Protein AF-0000000074045506 (afdb_homodimer)

InterPro domains:
  IPR001680 WD40 repeat [PF00400] (64-89)
  IPR001680 WD40 repeat [PF00400] (113-137)
  IPR001680 WD40 repeat [PF00400] (151-181)
  IPR001680 WD40 repeat [PS50082] (115-139)
  IPR001680 WD40 repeat [SM00320] (13-49)
  IPR001680 WD40 repeat [SM00320] (52-91)
  IPR001680 WD40 repeat [SM00320] (94-137)
  IPR001680 WD40 repeat [SM00320] (139-181)
  IPR015943 WD40/YVTN repeat-like-containing domain superfamily [G3DSA:2.130.10.10] (14-183)
  IPR019775 WD40 repeat, conserved site [PS00678] (124-138)
  IPR036322 WD40-repeat-containing domain superfamily [SSF50978] (23-181)
  IPR045160 Autophagy-related protein 16 [PTHR19878] (15-151)

Secondary structure (DSSP, 8-state):
----------------------SSSEEEEE-SSSEEEEEETTSEEEEEETTTTEE-S--EE-SS-EEEEEE-TTSSEEEEEETTTEEEEEETTTTEEEEEE--TT----STT--EEE-TTSSEEEEE-TTS-EEEEETTS-EEEEE--TTS--PPEEEEEE-TTSS-EEEEETTS-EEEETT-/----------------------SSSEEEEE-SSSEEEEEETTSEEEEEETTTTEE-S--EE-SS-EEEEEE-TTSSEEEEEETTTEEEEEETTTTEEEEEE--TT----STT--EEE-TTSSEEEEE-TTS-EEEEETTS-EEEEE--TTS--PPEEEEEE-TTSS-EEEEETTS-EEEETT-

Foldseek 3Di:
DPPPPPPPPPPPPLQFPFDFFQFAQWTWTDASDQWIWIFHQQQWIWIAGNVVRDTPPLIDGDDGGWGGWTAARNRQWIWTDGQVQKIFIAGPVVRDTPDIAHDPQAGQQDRNADKYAALNSQWIWGWGQQAKIWIAGPVYHTDDIDHDPPDPRATWRYKDADNPARKMWIAGPVGDIDIDRHD/DPPPPPPPPPPPPLQFPFDFFQFAQWTWTDGSDQWIWIFHQQQKIWIAGNVVRGTPPLIDGDDGGWGGWTAARNRQWIWTDGQVQKIFIAGPVVGDTPDIAHDPQAGQQDRRADKYAALNSQWIWGWGQQAKIWIAGPVYDTDDIDHDPPDPRATWRYKDADNPARKMWIAGPVGDIDIDRHD

Radius of gyration: 19.97 Å; Cα contacts (8 Å, |Δi|>4): 1089; chains: 2; bounding box: 67×56×54 Å

pLDDT: mean 82.03, std 20.68, range [20.69, 98.69]

Nearest PDB structures (foldseek):
  5nuv-assembly1_A  TM=9.443E-01  e=4.033E-15  Homo sapiens
  3jb9-assembly1_L  TM=8.345E-01  e=3.373E-09  Schizosaccharomyces pombe 972h-
  5i2t-assembly1_A  TM=8.180E-01  e=8.703E-09  Saccharomyces cerevisiae
  5nnz-assembly2_B  TM=8.535E-01  e=3.246E-08  Homo sapiens
  8i0w-assembly1_3  TM=7.799E-01  e=3.801E-08  Homo sapiens

Organism: Anopheles stephensi (NCBI:txid30069)

Solvent-accessible surface area (backbone atoms only — not comparable to full-atom values): 18834 Å² total; per-residue (Å²): 136,73,85,76,72,79,76,77,74,71,76,65,78,68,71,40,59,48,49,45,17,26,8,33,52,31,13,39,32,41,41,79,60,62,36,39,38,36,32,17,60,83,14,36,36,40,40,30,31,61,89,76,53,37,74,69,82,70,58,46,80,54,95,28,37,30,10,16,42,31,61,30,60,86,55,49,35,36,39,36,29,25,66,73,33,37,34,37,36,27,35,60,88,73,68,41,76,78,45,74,44,72,48,97,84,50,35,58,47,52,66,33,23,24,44,33,58,35,71,83,46,54,31,36,38,34,32,14,36,68,33,30,36,40,32,28,37,67,89,59,54,76,70,49,74,47,66,62,90,86,52,91,40,38,27,15,36,16,47,43,49,34,72,88,53,49,28,33,35,35,27,22,76,77,69,43,73,48,62,36,73,81,92,135,72,85,75,75,78,75,76,74,71,76,64,78,68,68,42,57,52,49,42,19,26,6,33,51,31,14,39,33,41,41,78,60,61,35,38,39,36,32,18,60,86,14,36,37,41,40,28,30,61,90,75,52,37,72,69,81,68,58,46,79,54,95,30,36,29,9,16,41,31,60,29,58,85,53,48,35,36,39,35,28,27,68,72,32,37,35,36,35,27,35,61,88,73,66,41,77,77,46,75,44,72,49,95,84,50,36,58,49,53,67,33,24,26,46,34,57,35,72,83,48,55,32,35,39,35,32,14,34,65,34,30,35,41,32,28,37,67,89,59,54,76,73,51,74,46,66,63,90,85,53,91,41,38,26,16,35,18,48,44,49,35,73,86,52,51,28,33,37,35,27,23,76,77,70,46,74,49,63,38,74,82,92

Structure (mmCIF, N/CA/C/O backbone):
data_AF-0000000074045506-model_v1
#
loop_
_entity.id
_entity.type
_entity.pdbx_description
1 polymer 'WD_REPEATS_REGION domain-containing protein'
#
loop_
_atom_site.group_PDB
_atom_site.id
_atom_site.type_symbol
_atom_site.label_atom_id
_atom_site.label_alt_id
_atom_site.label_comp_id
_atom_site.label_asym_id
_atom_site.label_entity_id
_atom_site.label_seq_id
_atom_site.pdbx_PDB_ins_code
_atom_site.Cartn_x
_atom_site.Cartn_y
_atom_site.Cartn_z
_atom_site.occupancy
_atom_site.B_iso_or_equiv
_atom_site.auth_seq_id
_atom_site.auth_comp_id
_atom_site.auth_asym_id
_atom_site.auth_atom_id
_atom_site.pdbx_PDB_model_num
ATOM 1 N N . MET A 1 1 ? -24.5 -31.047 34.938 1 24.02 1 MET A N 1
ATOM 2 C CA . MET A 1 1 ? -23.562 -29.953 35.25 1 24.02 1 MET A CA 1
ATOM 3 C C . MET A 1 1 ? -22.344 -30.016 34.312 1 24.02 1 MET A C 1
ATOM 5 O O . MET A 1 1 ? -21.438 -30.828 34.562 1 24.02 1 MET A O 1
ATOM 9 N N . GLY A 1 2 ? -22.391 -30.031 33.031 1 28.97 2 GLY A N 1
ATOM 10 C CA . GLY A 1 2 ? -21.484 -30.453 31.984 1 28.97 2 GLY A CA 1
ATOM 11 C C . GLY A 1 2 ? -20.281 -29.531 31.844 1 28.97 2 GLY A C 1
ATOM 12 O O . GLY A 1 2 ? -20.359 -28.344 32.125 1 28.97 2 GLY A O 1
ATOM 13 N N . PRO A 1 3 ? -18.938 -30.031 32 1 30.22 3 PRO A N 1
ATOM 14 C CA . PRO A 1 3 ? -17.797 -29.141 32.219 1 30.22 3 PRO A CA 1
ATOM 15 C C . PRO A 1 3 ? -17.734 -28 31.219 1 30.22 3 PRO A C 1
ATOM 17 O O . PRO A 1 3 ? -18.219 -28.125 30.094 1 30.22 3 PRO A O 1
ATOM 20 N N . GLN A 1 4 ? -17.875 -26.656 31.734 1 21.09 4 GLN A N 1
ATOM 21 C CA . GLN A 1 4 ? -17.781 -25.359 31.078 1 21.09 4 GLN A CA 1
ATOM 22 C C . GLN A 1 4 ? -16.422 -25.188 30.391 1 21.09 4 GLN A C 1
ATOM 24 O O . GLN A 1 4 ? -15.383 -25.281 31.047 1 21.09 4 GLN A O 1
ATOM 29 N N . LYS A 1 5 ? -16.25 -25.859 29.281 1 26.3 5 LYS A N 1
ATOM 30 C CA . LYS A 1 5 ? -14.93 -25.766 28.656 1 26.3 5 LYS A CA 1
ATOM 31 C C . LYS A 1 5 ? -14.398 -24.344 28.688 1 26.3 5 LYS A C 1
ATOM 33 O O . LYS A 1 5 ? -15.141 -23.391 28.406 1 26.3 5 LYS A O 1
ATOM 38 N N . PRO A 1 6 ? -13.289 -24.031 29.406 1 25.16 6 PRO A N 1
ATOM 39 C CA . PRO A 1 6 ? -12.68 -22.703 29.562 1 25.16 6 PRO A CA 1
ATOM 40 C C . PRO A 1 6 ? -12.367 -22.031 28.219 1 25.16 6 PRO A C 1
ATOM 42 O O . PRO A 1 6 ? -12.016 -22.719 27.25 1 25.16 6 PRO A O 1
ATOM 45 N N . PHE A 1 7 ? -13.125 -21.062 27.766 1 23.84 7 PHE A N 1
ATOM 46 C CA . PHE A 1 7 ? -12.922 -20.203 26.594 1 23.84 7 PHE A CA 1
ATOM 47 C C . PHE A 1 7 ? -11.586 -19.469 26.688 1 23.84 7 PHE A C 1
ATOM 49 O O . PHE A 1 7 ? -11.336 -18.75 27.641 1 23.84 7 PHE A O 1
ATOM 56 N N . MET A 1 8 ? -10.445 -20.25 26.656 1 22.5 8 MET A N 1
ATOM 57 C CA . MET A 1 8 ? -9.156 -19.578 26.719 1 22.5 8 MET A CA 1
ATOM 58 C C . MET A 1 8 ? -9.133 -18.359 25.812 1 22.5 8 MET A C 1
ATOM 60 O O . MET A 1 8 ? -9.492 -18.453 24.625 1 22.5 8 MET A O 1
ATOM 64 N N . TYR A 1 9 ? -9.414 -17.219 26.406 1 25.19 9 TYR A N 1
ATOM 65 C CA . TYR A 1 9 ? -9.219 -15.867 25.906 1 25.19 9 TYR A CA 1
ATOM 66 C C . TYR A 1 9 ? -7.801 -15.688 25.375 1 25.19 9 TYR A C 1
ATOM 68 O O . TYR A 1 9 ? -6.828 -15.758 26.125 1 25.19 9 TYR A O 1
ATOM 76 N N . VAL A 1 10 ? -7.297 -16.562 24.594 1 25.84 10 VAL A N 1
ATOM 77 C CA . VAL A 1 10 ? -5.961 -16.266 24.078 1 25.84 10 VAL A CA 1
ATOM 78 C C . VAL A 1 10 ? -5.895 -14.805 23.641 1 25.84 10 VAL A C 1
ATOM 80 O O . VAL A 1 10 ? -6.711 -14.359 22.828 1 25.84 10 VAL A O 1
ATOM 83 N N . THR A 1 11 ? -5.516 -13.938 24.578 1 28.09 11 THR A N 1
ATOM 84 C CA . THR A 1 11 ? -5.117 -12.555 24.312 1 28.09 11 THR A CA 1
ATOM 85 C C . THR A 1 11 ? -4.184 -12.477 23.109 1 28.09 11 THR A C 1
ATOM 87 O O . THR A 1 11 ? -3.059 -12.984 23.156 1 28.09 11 THR A O 1
ATOM 90 N N . VAL A 1 12 ? -4.52 -12.82 22.031 1 30.55 12 VAL A N 1
ATOM 91 C CA . VAL A 1 12 ? -3.684 -12.672 20.844 1 30.55 12 VAL A CA 1
ATOM 92 C C . VAL A 1 12 ? -3.104 -11.258 20.797 1 30.55 12 VAL A C 1
ATOM 94 O O . VAL A 1 12 ? -3.84 -10.273 20.891 1 30.55 12 VAL A O 1
ATOM 97 N N . SER A 1 13 ? -1.991 -11.094 21.453 1 32.81 13 SER A N 1
ATOM 98 C CA . SER A 1 13 ? -1.229 -9.875 21.203 1 32.81 13 SER A CA 1
ATOM 99 C C . SER A 1 13 ? -1.422 -9.375 19.781 1 32.81 13 SER A C 1
ATOM 101 O O . SER A 1 13 ? -1.206 -10.125 18.828 1 32.81 13 SER A O 1
ATOM 103 N N . LYS A 1 14 ? -2.398 -8.609 19.594 1 36.03 14 LYS A N 1
ATOM 104 C CA . LYS A 1 14 ? -2.941 -7.996 18.391 1 36.03 14 LYS A CA 1
ATOM 105 C C . LYS A 1 14 ? -1.841 -7.328 17.562 1 36.03 14 LYS A C 1
ATOM 107 O O . LYS A 1 14 ? -1.318 -6.281 17.953 1 36.03 14 LYS A O 1
ATOM 112 N N . ARG A 1 15 ? -0.784 -8.094 17.297 1 35.47 15 ARG A N 1
ATOM 113 C CA . ARG A 1 15 ? 0.143 -7.465 16.359 1 35.47 15 ARG A CA 1
ATOM 114 C C . ARG A 1 15 ? -0.593 -6.938 15.133 1 35.47 15 ARG A C 1
ATOM 116 O O . ARG A 1 15 ? -1.29 -7.688 14.445 1 35.47 15 ARG A O 1
ATOM 123 N N . THR A 1 16 ? -1.026 -5.656 15.328 1 36.72 16 THR A N 1
ATOM 124 C CA . THR A 1 16 ? -1.655 -4.984 14.195 1 36.72 16 THR A CA 1
ATOM 125 C C . THR A 1 16 ? -0.727 -4.98 12.984 1 36.72 16 THR A C 1
ATOM 127 O O . THR A 1 16 ? 0.437 -4.586 13.086 1 36.72 16 THR A O 1
ATOM 130 N N . GLU A 1 17 ? -0.643 -6.07 12.344 1 42.47 17 GLU A N 1
ATOM 131 C CA . GLU A 1 17 ? 0.023 -5.926 11.047 1 42.47 17 GLU A CA 1
ATOM 132 C C . GLU A 1 17 ? -0.751 -4.988 10.133 1 42.47 17 GLU A C 1
ATOM 134 O O . GLU A 1 17 ? -1.975 -5.09 10.016 1 42.47 17 GLU A O 1
ATOM 139 N N . THR A 1 18 ? -0.206 -3.736 10.109 1 38.62 18 THR A N 1
ATOM 140 C CA . THR A 1 18 ? -0.757 -2.826 9.117 1 38.62 18 THR A CA 1
ATOM 141 C C . THR A 1 18 ? -0.55 -3.377 7.707 1 38.62 18 THR A C 1
ATOM 143 O O . THR A 1 18 ? 0.574 -3.701 7.32 1 38.62 18 THR A O 1
ATOM 146 N N . LYS A 1 19 ? -1.409 -4.195 7.309 1 44.62 19 LYS A N 1
ATOM 147 C CA . LYS A 1 19 ? -1.275 -4.523 5.895 1 44.62 19 LYS A CA 1
ATOM 148 C C . LYS A 1 19 ? -1.693 -3.344 5.016 1 44.62 19 LYS A C 1
ATOM 150 O O . LYS A 1 19 ? -2.611 -2.6 5.367 1 44.62 19 LYS A O 1
ATOM 155 N N . PHE A 1 20 ? -0.661 -2.854 4.336 1 40.78 20 PHE A N 1
ATOM 156 C CA . PHE A 1 20 ? -0.691 -1.72 3.422 1 40.78 20 PHE A CA 1
ATOM 157 C C . PHE A 1 20 ? -1.82 -1.869 2.41 1 40.78 20 PHE A C 1
ATOM 159 O O . PHE A 1 20 ? -2.131 -2.982 1.98 1 40.78 20 PHE A O 1
ATOM 166 N N . ALA A 1 21 ? -2.723 -0.9 2.635 1 41.56 21 ALA A N 1
ATOM 167 C CA . ALA A 1 21 ? -3.812 -0.553 1.727 1 41.56 21 ALA A CA 1
ATOM 168 C C . ALA A 1 21 ? -3.273 -0.037 0.396 1 41.56 21 ALA A C 1
ATOM 170 O O . ALA A 1 21 ? -2.24 0.633 0.355 1 41.56 21 ALA A O 1
ATOM 171 N N . GLY A 1 22 ? -3.264 -0.86 -0.509 1 41.19 22 GLY A N 1
ATOM 172 C CA . GLY A 1 22 ? -2.994 -0.436 -1.874 1 41.19 22 GLY A CA 1
ATOM 173 C C . GLY A 1 22 ? -3.57 0.93 -2.197 1 41.19 22 GLY A C 1
ATOM 174 O O 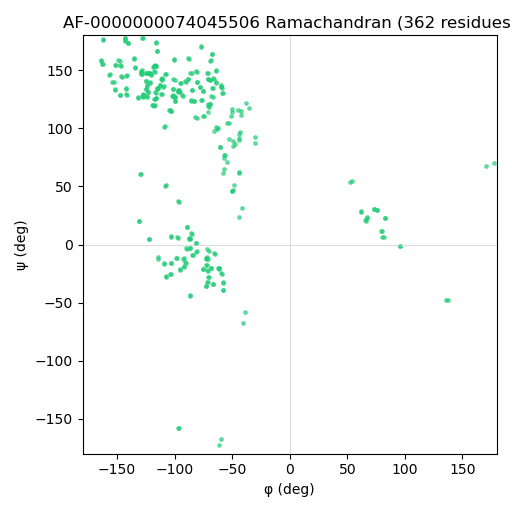. GLY A 1 22 ? -4.516 1.382 -1.547 1 41.19 22 GLY A O 1
ATOM 175 N N . SER A 1 23 ? -2.725 1.852 -2.512 1 43.44 23 SER A N 1
ATOM 176 C CA . SER A 1 23 ? -3 3.232 -2.895 1 43.44 23 SER A CA 1
ATOM 177 C C . SER A 1 23 ? -4.234 3.326 -3.783 1 43.44 23 SER A C 1
ATOM 179 O O . SER A 1 23 ? -4.934 4.344 -3.783 1 43.44 23 SER A O 1
ATOM 181 N N . SER A 1 24 ? -4.379 2.734 -4.867 1 45.84 24 SER A N 1
ATOM 182 C CA . SER A 1 24 ? -5.23 3.352 -5.879 1 45.84 24 SER A CA 1
ATOM 183 C C . SER A 1 24 ? -6.664 3.496 -5.379 1 45.84 24 SER A C 1
ATOM 185 O O . SER A 1 24 ? -7 3.016 -4.297 1 45.84 24 SER A O 1
ATOM 187 N N . CYS A 1 25 ? -7.527 3.889 -6.27 1 50.06 25 CYS A N 1
ATOM 188 C CA . CYS A 1 25 ? -8.984 3.975 -6.355 1 50.06 25 CYS A CA 1
ATOM 189 C C . CYS A 1 25 ? -9.641 2.734 -5.762 1 50.06 25 CYS A C 1
ATOM 191 O O . CYS A 1 25 ? -10.859 2.576 -5.836 1 50.06 25 CYS A O 1
ATOM 193 N N . ASN A 1 26 ? -8.953 2.195 -4.762 1 59 26 ASN A N 1
ATOM 194 C CA . ASN A 1 26 ? -9.578 1.04 -4.129 1 59 26 ASN A CA 1
ATOM 195 C C . ASN A 1 26 ? -8.625 0.354 -3.15 1 59 26 ASN A C 1
ATOM 197 O O . ASN A 1 26 ? -8.062 -0.698 -3.461 1 59 26 ASN A O 1
ATOM 201 N N . ASP A 1 27 ? -8.352 1.078 -2.105 1 68.62 27 ASP A N 1
ATOM 202 C CA . ASP A 1 27 ? -7.434 0.583 -1.082 1 68.62 27 ASP A CA 1
ATOM 203 C C . ASP A 1 27 ? -8.164 -0.293 -0.067 1 68.62 27 ASP A C 1
ATOM 205 O O . ASP A 1 27 ? -9.383 -0.196 0.079 1 68.62 27 ASP A O 1
ATOM 209 N N . LEU A 1 28 ? -7.359 -1.293 0.429 1 74.69 28 LEU A N 1
ATOM 210 C CA . LEU A 1 28 ? -7.859 -2.225 1.434 1 74.69 28 LEU A CA 1
ATOM 211 C C . LEU A 1 28 ? -6.918 -2.289 2.631 1 74.69 28 LEU A C 1
ATOM 213 O O . LEU A 1 28 ? -5.699 -2.377 2.465 1 74.69 28 LEU A O 1
ATOM 217 N N . VAL A 1 29 ? -7.602 -2.092 3.84 1 77.81 29 VAL A N 1
ATOM 218 C CA . VAL A 1 29 ? -6.848 -2.277 5.074 1 77.81 29 VAL A CA 1
ATOM 219 C C . VAL A 1 29 ? -7.559 -3.297 5.965 1 77.81 29 VAL A C 1
ATOM 221 O O . VAL A 1 29 ? -8.789 -3.342 6.012 1 77.81 29 VAL A O 1
ATOM 224 N N . THR A 1 30 ? -6.695 -4.105 6.57 1 76.88 30 THR A N 1
ATOM 225 C CA . THR A 1 30 ? -7.219 -5.047 7.555 1 76.88 30 THR A CA 1
ATOM 226 C C . THR A 1 30 ? -6.973 -4.539 8.969 1 76.88 30 THR A C 1
ATOM 228 O O . THR A 1 30 ? -5.902 -4.004 9.266 1 76.88 30 THR A O 1
ATOM 231 N N . THR A 1 31 ? -8.016 -4.645 9.695 1 72.31 31 THR A N 1
ATOM 232 C CA . THR A 1 31 ? -7.875 -4.301 11.109 1 72.31 31 THR A CA 1
ATOM 233 C C . THR A 1 31 ? -7.746 -5.559 11.961 1 72.31 31 THR A C 1
ATOM 235 O O . THR A 1 31 ? -7.906 -6.672 11.461 1 72.31 31 THR A O 1
ATOM 238 N N . ASP A 1 32 ? -7.191 -5.359 13.156 1 65.94 32 ASP A N 1
ATOM 239 C CA . ASP A 1 32 ? -7.086 -6.488 14.078 1 65.94 32 ASP A CA 1
ATOM 240 C C . ASP A 1 32 ? -8.469 -6.965 14.523 1 65.94 32 ASP A C 1
ATOM 242 O O . ASP A 1 32 ? -8.594 -8.023 15.141 1 65.94 32 ASP A O 1
ATOM 246 N N . SER A 1 33 ? -9.297 -6.277 14.156 1 67.75 33 SER A N 1
ATOM 247 C CA . SER A 1 33 ? -10.656 -6.672 14.516 1 67.75 33 SER A CA 1
ATOM 248 C C . SER A 1 33 ? -11.336 -7.426 13.375 1 67.75 33 SER A C 1
ATOM 250 O O . SER A 1 33 ? -10.664 -8.109 12.594 1 67.75 33 SER A O 1
ATOM 252 N N . PHE A 1 34 ? -12.516 -7.465 13.336 1 74.38 34 PHE A N 1
ATOM 253 C CA . PHE A 1 34 ? -13.336 -8.25 12.414 1 74.38 34 PHE A CA 1
ATOM 254 C C . PHE A 1 34 ? -13.781 -7.402 11.234 1 74.38 34 PHE A C 1
ATOM 256 O O . PHE A 1 34 ? -14.914 -7.527 10.766 1 74.38 34 PHE A O 1
ATOM 263 N N . SER A 1 35 ? -12.789 -6.52 10.836 1 80.94 35 SER A N 1
ATOM 264 C CA . SER A 1 35 ? -13.258 -5.711 9.711 1 80.94 35 SER A CA 1
ATOM 265 C C . SER A 1 35 ? -12.148 -5.469 8.703 1 80.94 35 SER A C 1
ATOM 267 O O . SER A 1 35 ? -10.977 -5.344 9.07 1 80.94 35 SER A O 1
ATOM 269 N N . PHE A 1 36 ? -12.539 -5.434 7.438 1 84.75 36 PHE A N 1
ATOM 270 C CA . PHE A 1 36 ? -11.773 -4.816 6.363 1 84.75 36 PHE A CA 1
ATOM 271 C C . PHE A 1 36 ? -12.312 -3.432 6.035 1 84.75 36 PHE A C 1
ATOM 273 O O . PHE A 1 36 ? -13.516 -3.193 6.125 1 84.75 36 PHE A O 1
ATOM 280 N N . ILE A 1 37 ? -11.43 -2.51 5.746 1 88.06 37 ILE A N 1
ATOM 281 C CA . ILE A 1 37 ? -11.812 -1.16 5.348 1 88.06 37 ILE A CA 1
ATOM 282 C C . ILE A 1 37 ? -11.344 -0.892 3.918 1 88.06 37 ILE A C 1
ATOM 284 O O . ILE A 1 37 ? -10.195 -1.16 3.574 1 88.06 37 ILE A O 1
ATOM 288 N N . SER A 1 38 ? -12.203 -0.413 3.098 1 86.38 38 SER A N 1
ATOM 289 C CA . SER A 1 38 ? -11.852 -0.117 1.713 1 86.38 38 SER A CA 1
ATOM 290 C C . SER A 1 38 ? -12.164 1.333 1.361 1 86.38 38 SER A C 1
ATOM 292 O O . SER A 1 38 ? -13.031 1.956 1.983 1 86.38 38 SER A O 1
ATOM 294 N N . ALA A 1 39 ? -11.383 1.879 0.516 1 86.62 39 ALA A N 1
ATOM 295 C CA . ALA A 1 39 ? -11.602 3.197 -0.071 1 86.62 39 ALA A CA 1
ATOM 296 C C . ALA A 1 39 ? -11.664 3.119 -1.594 1 86.62 39 ALA A C 1
ATOM 298 O O . ALA A 1 39 ? -10.945 2.328 -2.209 1 86.62 39 ALA A O 1
ATOM 299 N N . HIS A 1 40 ? -12.5 4.039 -2.174 1 77.25 40 HIS A N 1
ATOM 300 C CA . HIS A 1 40 ? -12.766 3.945 -3.607 1 77.25 40 HIS A CA 1
ATOM 301 C C . HIS A 1 40 ? -12.82 5.328 -4.25 1 77.25 40 HIS A C 1
ATOM 303 O O . HIS A 1 40 ? -12.727 6.344 -3.559 1 77.25 40 HIS A O 1
ATOM 309 N N . VAL A 1 41 ? -12.922 5.305 -5.551 1 80.81 41 VAL A N 1
ATOM 310 C CA . VAL A 1 41 ? -12.969 6.527 -6.344 1 80.81 41 VAL A CA 1
ATOM 311 C C . VAL A 1 41 ? -14.32 7.219 -6.141 1 80.81 41 VAL A C 1
ATOM 313 O O . VAL A 1 41 ? -14.477 8.398 -6.469 1 80.81 41 VAL A O 1
ATOM 316 N N . ASP A 1 42 ? -15.266 6.566 -5.523 1 84.38 42 ASP A N 1
ATOM 317 C CA . ASP A 1 42 ? -16.578 7.176 -5.32 1 84.38 42 ASP A CA 1
ATOM 318 C C . ASP A 1 42 ? -16.609 8 -4.031 1 84.38 42 ASP A C 1
ATOM 320 O O . ASP A 1 42 ? -17.672 8.391 -3.562 1 84.38 42 ASP A O 1
ATOM 324 N N . LYS A 1 43 ? -15.508 8.164 -3.359 1 91 43 LYS A N 1
ATOM 325 C CA . LYS A 1 43 ? -15.273 9.109 -2.268 1 91 43 LYS A CA 1
ATOM 326 C C . LYS A 1 43 ? -15.789 8.555 -0.942 1 91 43 LYS A C 1
ATOM 328 O O . LYS A 1 43 ? -16.094 9.312 -0.02 1 91 43 LYS A O 1
ATOM 333 N N . LYS A 1 44 ? -15.906 7.266 -0.866 1 91 44 LYS A N 1
ATOM 334 C CA . LYS A 1 44 ? -16.422 6.664 0.362 1 91 44 LYS A CA 1
ATOM 335 C C . LYS A 1 44 ? -15.406 5.688 0.959 1 91 44 LYS A C 1
ATOM 337 O O . LYS A 1 44 ? -14.758 4.938 0.23 1 91 44 LYS A O 1
ATOM 342 N N . ILE A 1 45 ? -15.336 5.766 2.229 1 91.19 45 ILE A N 1
ATOM 343 C CA . ILE A 1 45 ? -14.719 4.688 2.992 1 91.19 45 ILE A CA 1
ATOM 344 C C . ILE A 1 45 ? -15.789 3.695 3.441 1 91.19 45 ILE A C 1
ATOM 346 O O . ILE A 1 45 ? -16.828 4.09 3.988 1 91.19 45 ILE A O 1
ATOM 350 N N . ARG A 1 46 ? -15.547 2.426 3.152 1 89.94 46 ARG A N 1
ATOM 351 C CA . ARG A 1 46 ? -16.5 1.382 3.504 1 89.94 46 ARG A CA 1
ATOM 352 C C . ARG A 1 46 ? -15.891 0.384 4.48 1 89.94 46 ARG A C 1
ATOM 354 O O . ARG A 1 46 ? -14.688 0.129 4.441 1 89.94 46 ARG A O 1
ATOM 361 N N . PHE A 1 47 ? -16.766 -0.138 5.293 1 89 47 PHE A N 1
ATOM 362 C CA . PHE A 1 47 ? -16.391 -1.135 6.289 1 89 47 PHE A CA 1
ATOM 363 C C . PHE A 1 47 ? -17.062 -2.473 5.996 1 89 47 PHE A C 1
ATOM 365 O O . PHE A 1 47 ? -18.25 -2.521 5.664 1 89 47 PHE A O 1
ATOM 372 N N . TRP A 1 48 ? -16.281 -3.521 6.074 1 86.12 48 TRP A N 1
ATOM 373 C CA . TRP A 1 48 ? -16.766 -4.867 5.777 1 86.12 48 TRP A CA 1
ATOM 374 C C . TRP A 1 48 ? -16.547 -5.797 6.965 1 86.12 48 TRP A C 1
ATOM 376 O O . TRP A 1 48 ? -15.438 -5.879 7.504 1 86.12 48 TRP A O 1
ATOM 386 N N . ASP A 1 49 ? -17.562 -6.516 7.336 1 85.19 49 ASP A N 1
ATOM 387 C CA . ASP A 1 49 ? -17.5 -7.457 8.445 1 85.19 49 ASP A CA 1
ATOM 388 C C . ASP A 1 49 ? -16.969 -8.812 7.988 1 85.19 49 ASP A C 1
ATOM 390 O O . ASP A 1 49 ? -17.531 -9.43 7.082 1 85.19 49 ASP A O 1
ATOM 394 N N . VAL A 1 50 ? -15.914 -9.227 8.633 1 81.56 50 VAL A N 1
ATOM 395 C CA . VAL A 1 50 ? -15.258 -10.461 8.234 1 81.56 50 VAL A CA 1
ATOM 396 C C . VAL A 1 50 ? -16.172 -11.648 8.508 1 81.56 50 VAL A C 1
ATOM 398 O O . VAL A 1 50 ? -16.156 -12.641 7.777 1 81.56 50 VAL A O 1
ATOM 401 N N . ARG A 1 51 ? -16.969 -11.625 9.547 1 82.31 51 ARG A N 1
ATOM 402 C CA . ARG A 1 51 ? -17.812 -12.734 9.977 1 82.31 51 ARG A CA 1
ATOM 403 C C . ARG A 1 51 ? -18.984 -12.93 9.039 1 82.31 51 ARG A C 1
ATOM 405 O O . ARG A 1 51 ? -19.359 -14.055 8.711 1 82.31 51 ARG A O 1
ATOM 412 N N . THR A 1 52 ? -19.516 -11.812 8.523 1 82.19 52 THR A N 1
ATOM 413 C CA . THR A 1 52 ? -20.703 -11.898 7.676 1 82.19 52 THR A CA 1
ATOM 414 C C . THR A 1 52 ? -20.328 -11.734 6.207 1 82.19 52 THR A C 1
ATOM 416 O O . THR A 1 52 ? -21.141 -12.047 5.32 1 82.19 52 THR A O 1
ATOM 419 N N . ALA A 1 53 ? -19.156 -11.25 6.004 1 81 53 ALA A N 1
ATOM 420 C CA . ALA A 1 53 ? -18.656 -10.938 4.668 1 81 53 ALA A CA 1
ATOM 421 C C . ALA A 1 53 ? -19.516 -9.867 3.998 1 81 53 ALA A C 1
ATOM 423 O O . ALA A 1 53 ? -19.656 -9.852 2.773 1 81 53 ALA A O 1
ATOM 424 N N . ASP A 1 54 ? -20.125 -8.992 4.801 1 83.62 54 ASP A N 1
ATOM 425 C CA . ASP A 1 54 ? -21 -7.938 4.289 1 83.62 54 ASP A CA 1
ATOM 426 C C . ASP A 1 54 ? -20.469 -6.555 4.637 1 83.62 54 ASP A C 1
ATOM 428 O O . ASP A 1 54 ? -19.719 -6.398 5.602 1 83.62 54 ASP A O 1
ATOM 432 N N . CYS A 1 55 ? -20.875 -5.617 3.721 1 85.81 55 CYS A N 1
ATOM 433 C CA . CYS A 1 55 ? -20.641 -4.215 4.062 1 85.81 55 CYS A CA 1
ATOM 434 C C . CYS A 1 55 ? -21.484 -3.797 5.254 1 85.81 55 CYS A C 1
ATOM 436 O O . CYS A 1 55 ? -22.672 -4.164 5.34 1 85.81 55 CYS A O 1
ATOM 438 N N . THR A 1 56 ? -20.984 -3.08 6.281 1 84.25 56 THR A N 1
ATOM 439 C CA . THR A 1 56 ? -21.688 -2.725 7.504 1 84.25 56 THR A CA 1
ATOM 440 C C . THR A 1 56 ? -22.578 -1.505 7.273 1 84.25 56 THR A C 1
ATOM 442 O O . THR A 1 56 ? -23.344 -1.117 8.156 1 84.25 56 THR A O 1
ATOM 445 N N . ALA A 1 57 ? -22.594 -0.839 6.211 1 80.94 57 ALA A N 1
ATOM 446 C CA . ALA A 1 57 ? -23.406 0.312 5.84 1 80.94 57 ALA A CA 1
ATOM 447 C C . ALA A 1 57 ? -23.047 1.532 6.688 1 80.94 57 ALA A C 1
ATOM 449 O O . ALA A 1 57 ? -23.906 2.367 6.977 1 80.94 57 ALA A O 1
ATOM 450 N N . ASN A 1 58 ? -21.906 1.633 7.246 1 87.38 58 ASN A N 1
ATOM 451 C CA . ASN A 1 58 ? -21.406 2.785 7.98 1 87.38 58 ASN A CA 1
ATOM 452 C C . ASN A 1 58 ? -20.312 3.514 7.191 1 87.38 58 ASN A C 1
ATOM 454 O O . ASN A 1 58 ? -19.281 3.898 7.75 1 87.38 58 ASN A O 1
ATOM 458 N N . ASP A 1 59 ? -20.703 3.764 5.965 1 90.31 59 ASP A N 1
ATOM 459 C CA . ASP A 1 59 ? -19.75 4.422 5.07 1 90.31 59 ASP A CA 1
ATOM 460 C C . ASP A 1 59 ? -19.438 5.836 5.551 1 90.31 59 ASP A C 1
ATOM 462 O O . ASP A 1 59 ? -20.312 6.527 6.082 1 90.31 59 ASP A O 1
ATOM 466 N N . ILE A 1 60 ? -18.266 6.223 5.41 1 93.75 60 ILE A N 1
ATOM 467 C CA . ILE A 1 60 ? -17.844 7.602 5.656 1 93.75 60 ILE A CA 1
ATOM 468 C C . ILE A 1 60 ? -17.625 8.32 4.324 1 93.75 60 ILE A C 1
ATOM 470 O O . ILE A 1 60 ? -16.703 7.977 3.574 1 93.75 60 ILE A O 1
ATOM 474 N N . PRO A 1 61 ? -18.453 9.336 4.086 1 93.94 61 PRO A N 1
ATOM 475 C CA . PRO A 1 61 ? -18.266 10.109 2.852 1 93.94 61 PRO A CA 1
ATOM 476 C C . PRO A 1 61 ? -17.156 11.141 2.969 1 93.94 61 PRO A C 1
ATOM 478 O O . PRO A 1 61 ? -16.984 11.758 4.027 1 93.94 61 PRO A O 1
ATOM 481 N N . LEU A 1 62 ? -16.391 11.289 1.964 1 94.62 62 LEU A N 1
ATOM 482 C CA . LEU A 1 62 ? -15.398 12.344 1.845 1 94.62 62 LEU A CA 1
ATOM 483 C C . LEU A 1 62 ? -15.727 13.281 0.683 1 94.62 62 LEU A C 1
ATOM 485 O O . LEU A 1 62 ? -16.688 13.039 -0.056 1 94.62 62 LEU A O 1
ATOM 489 N N . GLN A 1 63 ? -14.977 14.336 0.545 1 95.31 63 GLN A N 1
ATOM 490 C CA . GLN A 1 63 ? -15.32 15.367 -0.429 1 95.31 63 GLN A CA 1
ATOM 491 C C . GLN A 1 63 ? -14.664 15.086 -1.777 1 95.31 63 GLN A C 1
ATOM 493 O O . GLN A 1 63 ? -15.016 15.695 -2.787 1 95.31 63 GLN A O 1
ATOM 498 N N . GLY A 1 64 ? -13.711 14.234 -1.834 1 93.88 64 GLY A N 1
ATOM 499 C CA . GLY A 1 64 ? -13.008 13.875 -3.057 1 93.88 64 GLY A CA 1
ATOM 500 C C . GLY A 1 64 ? -12.633 12.414 -3.123 1 93.88 64 GLY A C 1
ATOM 501 O O . GLY A 1 64 ? -12.906 11.648 -2.195 1 93.88 64 GLY A O 1
ATOM 502 N N . LYS A 1 65 ? -12.086 12.055 -4.277 1 90.56 65 LYS A N 1
ATOM 503 C CA . LYS A 1 65 ? -11.57 10.703 -4.453 1 90.56 65 LYS A CA 1
ATOM 504 C C . LYS A 1 65 ? -10.484 10.383 -3.428 1 90.56 65 LYS A C 1
ATOM 506 O O . LYS A 1 65 ? -9.617 11.219 -3.162 1 90.56 65 LYS A O 1
ATOM 511 N N . ILE A 1 66 ? -10.594 9.227 -2.871 1 91 66 ILE A N 1
ATOM 512 C CA . ILE A 1 66 ? -9.578 8.773 -1.925 1 91 66 ILE A CA 1
ATOM 513 C C . ILE A 1 66 ? -8.422 8.133 -2.678 1 91 66 ILE A C 1
ATOM 515 O O . ILE A 1 66 ? -8.625 7.289 -3.555 1 91 66 ILE A O 1
ATOM 519 N N . THR A 1 67 ? -7.152 8.523 -2.314 1 87.38 67 THR A N 1
ATOM 520 C CA . THR A 1 67 ? -6 8 -3.041 1 87.38 67 THR A CA 1
ATOM 521 C C . THR A 1 67 ? -5.297 6.918 -2.232 1 87.38 67 THR A C 1
ATOM 523 O O . THR A 1 67 ? -4.574 6.09 -2.793 1 87.38 67 THR A O 1
ATOM 526 N N . SER A 1 68 ? -5.453 6.984 -0.952 1 86.69 68 SER A N 1
ATOM 527 C CA . SER A 1 68 ? -4.809 5.969 -0.122 1 86.69 68 SER A CA 1
ATOM 528 C C . SER A 1 68 ? -5.402 5.949 1.283 1 86.69 68 SER A C 1
ATOM 530 O O . SER A 1 68 ? -6.031 6.914 1.711 1 86.69 68 SER A O 1
ATOM 532 N N . LEU A 1 69 ? -5.203 4.828 1.899 1 88 69 LEU A N 1
ATOM 533 C CA . LEU A 1 69 ? -5.453 4.609 3.32 1 88 69 LEU A CA 1
ATOM 534 C C . LEU A 1 69 ? -4.176 4.18 4.035 1 88 69 LEU A C 1
ATOM 536 O O . LEU A 1 69 ? -3.318 3.521 3.439 1 88 69 LEU A O 1
ATOM 540 N N . ASP A 1 70 ? -4.02 4.566 5.262 1 88.5 70 ASP A N 1
ATOM 541 C CA . ASP A 1 70 ? -2.955 4.059 6.121 1 88.5 70 ASP A CA 1
ATOM 542 C C . ASP A 1 70 ? -3.447 3.873 7.555 1 88.5 70 ASP A C 1
ATOM 544 O O . ASP A 1 70 ? -4.047 4.781 8.133 1 88.5 70 ASP A O 1
ATOM 548 N N . LEU A 1 71 ? -3.207 2.721 8.102 1 86.69 71 LEU A N 1
ATOM 549 C CA . LEU A 1 71 ? -3.658 2.379 9.445 1 86.69 71 LEU A CA 1
ATOM 550 C C . LEU A 1 71 ? -2.562 2.648 10.477 1 86.69 71 LEU A C 1
ATOM 552 O O . LEU A 1 71 ? -1.396 2.322 10.242 1 86.69 71 LEU A O 1
ATOM 556 N N . SER A 1 72 ? -3.043 3.203 11.594 1 89 72 SER A N 1
ATOM 557 C CA . SER A 1 72 ? -2.074 3.402 12.664 1 89 72 SER A CA 1
ATOM 558 C C . SER A 1 72 ? -1.618 2.07 13.25 1 89 72 SER A C 1
ATOM 560 O O . SER A 1 72 ? -2.322 1.063 13.141 1 89 72 SER A O 1
ATOM 562 N N . LYS A 1 73 ? -0.511 2.129 13.852 1 82.81 73 LYS A N 1
ATOM 563 C CA . LYS A 1 73 ? 0.105 0.909 14.367 1 82.81 73 LYS A CA 1
ATOM 564 C C . LYS A 1 73 ? -0.822 0.199 15.344 1 82.81 73 LYS A C 1
ATOM 566 O O . LYS A 1 73 ? -0.906 -1.031 15.352 1 82.81 73 LYS A O 1
ATOM 571 N N . ASP A 1 74 ? -1.506 0.907 16.156 1 84.56 74 ASP A N 1
ATOM 572 C CA . ASP A 1 74 ? -2.375 0.309 17.172 1 84.56 74 ASP A CA 1
ATOM 573 C C . ASP A 1 74 ? -3.76 0.018 16.609 1 84.56 74 ASP A C 1
ATOM 575 O O . ASP A 1 74 ? -4.648 -0.442 17.328 1 84.56 74 ASP A O 1
ATOM 579 N N . GLY A 1 75 ? -3.988 0.39 15.344 1 85.31 75 GLY A N 1
ATOM 580 C CA . GLY A 1 75 ? -5.227 0.05 14.664 1 85.31 75 GLY A CA 1
ATOM 581 C C . GLY A 1 75 ? -6.383 0.959 15.039 1 85.31 75 GLY A C 1
ATOM 582 O O . GLY A 1 75 ? -7.527 0.704 14.664 1 85.31 75 GLY A O 1
ATOM 583 N N . LYS A 1 76 ? -6.133 2.033 15.703 1 91.12 76 LYS A N 1
ATOM 584 C CA . LYS A 1 76 ? -7.215 2.861 16.219 1 91.12 76 LYS A CA 1
ATOM 585 C C . LYS A 1 76 ? -7.539 4.008 15.273 1 91.12 76 LYS A C 1
ATOM 587 O O . LYS A 1 76 ? -8.617 4.602 15.352 1 91.12 76 LYS A O 1
ATOM 592 N N . PHE A 1 77 ? -6.559 4.301 14.445 1 92.38 77 PHE A N 1
ATOM 593 C CA . PHE A 1 77 ? -6.75 5.434 13.547 1 92.38 77 PHE A CA 1
ATOM 594 C C . PHE A 1 77 ? -6.449 5.039 12.109 1 92.38 77 PHE A C 1
ATOM 596 O O . PHE A 1 77 ? -5.633 4.152 11.859 1 92.38 77 PHE A O 1
ATOM 603 N N . LEU A 1 78 ? -7.156 5.715 11.234 1 91.81 78 LEU A N 1
ATOM 604 C CA . LEU A 1 78 ? -6.988 5.547 9.797 1 91.81 78 LEU A CA 1
ATOM 605 C C . LEU A 1 78 ? -6.75 6.891 9.117 1 91.81 78 LEU A C 1
ATOM 607 O O . LEU A 1 78 ? -7.5 7.844 9.336 1 91.81 78 LEU A O 1
ATOM 611 N N . LEU A 1 79 ? -5.684 6.961 8.344 1 93.69 79 LEU A N 1
ATOM 612 C CA . LEU A 1 79 ? -5.469 8.117 7.477 1 93.69 79 LEU A CA 1
ATOM 613 C C . LEU A 1 79 ? -6.098 7.895 6.105 1 93.69 79 LEU A C 1
ATOM 615 O O . LEU A 1 79 ? -6.004 6.797 5.547 1 93.69 79 LEU A O 1
ATOM 619 N N . SER A 1 80 ? -6.68 8.906 5.586 1 92.69 80 SER A N 1
ATOM 620 C CA . SER A 1 80 ? -7.078 8.93 4.184 1 92.69 80 SER A CA 1
ATOM 621 C C . SER A 1 80 ? -6.527 10.156 3.473 1 92.69 80 SER A C 1
ATOM 623 O O . SER A 1 80 ? -6.617 11.273 3.99 1 92.69 80 SER A O 1
ATOM 625 N N . CYS A 1 81 ? -5.906 9.922 2.393 1 93.12 81 CYS A N 1
ATOM 626 C CA . CYS A 1 81 ? -5.48 10.984 1.495 1 93.12 81 CYS A CA 1
ATOM 627 C C . CYS A 1 81 ? -6.5 11.211 0.385 1 93.12 81 CYS A C 1
ATOM 629 O O . CYS A 1 81 ? -6.945 10.25 -0.252 1 93.12 81 CYS A O 1
ATOM 631 N N . VAL A 1 82 ? -6.871 12.477 0.162 1 93.81 82 VAL A N 1
ATOM 632 C CA . VAL A 1 82 ? -8.008 12.773 -0.703 1 93.81 82 VAL A CA 1
ATOM 633 C C . VAL A 1 82 ? -7.598 13.789 -1.768 1 93.81 82 VAL A C 1
ATOM 635 O O . VAL A 1 82 ? -6.816 14.703 -1.494 1 93.81 82 VAL A O 1
ATOM 638 N N . ARG A 1 83 ? -8.164 13.68 -2.951 1 94.31 83 ARG A N 1
ATOM 639 C CA . ARG A 1 83 ? -7.832 14.531 -4.09 1 94.31 83 ARG A CA 1
ATOM 640 C C . ARG A 1 83 ? -8.336 15.953 -3.879 1 94.31 83 ARG A C 1
ATOM 642 O O . ARG A 1 83 ? -8.023 16.859 -4.66 1 94.31 83 ARG A O 1
ATOM 649 N N . ASP A 1 84 ? -9.039 16.266 -2.879 1 96.25 84 ASP A N 1
ATOM 650 C CA . ASP A 1 84 ? -9.375 17.641 -2.535 1 96.25 84 ASP A CA 1
ATOM 651 C C . ASP A 1 84 ? -8.266 18.297 -1.712 1 96.25 84 ASP A C 1
ATOM 653 O O . ASP A 1 84 ? -8.477 19.344 -1.089 1 96.25 84 ASP A O 1
ATOM 657 N N . ASP A 1 85 ? -7.137 17.609 -1.617 1 97.94 85 ASP A N 1
ATOM 658 C CA . ASP A 1 85 ? -5.895 18.094 -1.016 1 97.94 85 ASP A CA 1
ATOM 659 C C . ASP A 1 85 ? -5.988 18.094 0.508 1 97.94 85 ASP A C 1
ATOM 661 O O . ASP A 1 85 ? -5.371 18.922 1.172 1 97.94 85 ASP A O 1
ATOM 665 N N . THR A 1 86 ? -6.773 17.172 1.024 1 97.69 86 THR A N 1
ATOM 666 C CA . THR A 1 86 ? -6.852 17 2.471 1 97.69 86 THR A CA 1
ATOM 667 C C . THR A 1 86 ? -6.375 15.609 2.877 1 97.69 86 THR A C 1
ATOM 669 O O . THR A 1 86 ? -6.395 14.672 2.068 1 97.69 86 THR A O 1
ATOM 672 N N . ILE A 1 87 ? -5.914 15.57 4.098 1 97.44 87 ILE A N 1
ATOM 673 C CA . ILE A 1 87 ? -5.676 14.32 4.812 1 97.44 87 ILE A CA 1
ATOM 674 C C . ILE A 1 87 ? -6.598 14.242 6.027 1 97.44 87 ILE A C 1
ATOM 676 O O . ILE A 1 87 ? -6.652 15.164 6.84 1 97.44 87 ILE A O 1
ATOM 680 N N . ASN A 1 88 ? -7.316 13.164 6.098 1 97.62 88 ASN A N 1
ATOM 681 C CA . ASN A 1 88 ? -8.289 13.008 7.176 1 97.62 88 ASN A CA 1
ATOM 682 C C . ASN A 1 88 ? -7.883 11.898 8.141 1 97.62 88 ASN A C 1
ATOM 684 O O . ASN A 1 88 ? -7.438 10.828 7.707 1 97.62 88 ASN A O 1
ATOM 688 N N . LEU A 1 89 ? -8.07 12.25 9.359 1 97.88 89 LEU A N 1
ATOM 689 C CA . LEU A 1 89 ? -7.836 11.289 10.43 1 97.88 89 LEU A CA 1
ATOM 690 C C . LEU A 1 89 ? -9.156 10.742 10.969 1 97.88 89 LEU A C 1
ATOM 692 O O . LEU A 1 89 ? -9.945 11.492 11.547 1 97.88 89 LEU A O 1
ATOM 696 N N . LEU A 1 90 ? -9.344 9.461 10.766 1 95.88 90 LEU A N 1
ATOM 697 C CA . LEU A 1 90 ? -10.531 8.766 11.25 1 95.88 90 LEU A CA 1
ATOM 698 C C . LEU A 1 90 ? -10.234 8.016 12.547 1 95.88 90 LEU A C 1
ATOM 700 O O . LEU A 1 90 ? -9.266 7.258 12.617 1 95.88 90 LEU A O 1
ATOM 704 N N . ASP A 1 91 ? -10.953 8.281 13.594 1 96.12 91 ASP A N 1
ATOM 705 C CA . ASP A 1 91 ? -10.945 7.445 14.781 1 96.12 91 ASP A CA 1
ATOM 706 C C . ASP A 1 91 ? -11.867 6.238 14.617 1 96.12 91 ASP A C 1
ATOM 708 O O . ASP A 1 91 ? -13.094 6.387 14.57 1 96.12 91 ASP A O 1
ATOM 712 N N . LEU A 1 92 ? -11.352 5.094 14.5 1 91 92 LEU A N 1
ATOM 713 C CA . LEU A 1 92 ? -12.102 3.891 14.164 1 91 92 LEU A CA 1
ATOM 714 C C . LEU A 1 92 ? -12.953 3.428 15.336 1 91 92 LEU A C 1
ATOM 716 O O . LEU A 1 92 ? -13.852 2.605 15.172 1 91 92 LEU A O 1
ATOM 720 N N . ARG A 1 93 ? -12.656 3.91 16.547 1 89.94 93 ARG A N 1
ATOM 721 C CA . ARG A 1 93 ? -13.484 3.592 17.703 1 89.94 93 ARG A CA 1
ATOM 722 C C . ARG A 1 93 ? -14.836 4.293 17.625 1 89.94 93 ARG A C 1
ATOM 724 O O . ARG A 1 93 ? -15.836 3.785 18.125 1 89.94 93 ARG A O 1
ATOM 731 N N . GLN A 1 94 ? -14.812 5.395 16.953 1 91.44 94 GLN A N 1
ATOM 732 C CA . GLN A 1 94 ? -16.016 6.199 16.828 1 91.44 94 GLN A CA 1
ATOM 733 C C . GLN A 1 94 ? -16.5 6.238 15.375 1 91.44 94 GLN A C 1
ATOM 735 O O . GLN A 1 94 ? -17.594 6.742 15.094 1 91.44 94 GLN A O 1
ATOM 740 N N . ASN A 1 95 ? -15.727 5.781 14.523 1 89.69 95 ASN A N 1
ATOM 741 C CA . ASN A 1 95 ? -15.984 5.801 13.086 1 89.69 95 ASN A CA 1
ATOM 742 C C . ASN A 1 95 ? -16.328 7.207 12.594 1 89.69 95 ASN A C 1
ATOM 744 O O . ASN A 1 95 ? -17.344 7.406 11.922 1 89.69 95 ASN A O 1
ATOM 748 N N . ARG A 1 96 ? -15.484 8.094 12.891 1 95.38 96 ARG A N 1
ATOM 749 C CA . ARG A 1 96 ? -15.672 9.469 12.43 1 95.38 96 ARG A CA 1
ATOM 750 C C . ARG A 1 96 ? -14.328 10.141 12.172 1 95.38 96 ARG A C 1
ATOM 752 O O . ARG A 1 96 ? -13.312 9.766 12.758 1 95.38 96 ARG A O 1
ATOM 759 N N . ILE A 1 97 ? -14.406 11.156 11.359 1 97.56 97 ILE A N 1
ATOM 760 C CA . ILE A 1 97 ? -13.242 12 11.117 1 97.56 97 ILE A CA 1
ATOM 761 C C . ILE A 1 97 ? -13.023 12.938 12.312 1 97.56 97 ILE A C 1
ATOM 763 O O . ILE A 1 97 ? -13.922 13.703 12.672 1 97.56 97 ILE A O 1
ATOM 767 N N . VAL A 1 98 ? -11.852 12.914 12.914 1 98.19 98 VAL A N 1
ATOM 768 C CA . VAL A 1 98 ? -11.609 13.695 14.117 1 98.19 98 VAL A CA 1
ATOM 769 C C . VAL A 1 98 ? -10.664 14.859 13.797 1 98.19 98 VAL A C 1
ATOM 771 O O . VAL A 1 98 ? -10.547 15.797 14.586 1 98.19 98 VAL A O 1
ATOM 774 N N . ARG A 1 99 ? -9.977 14.789 12.672 1 98.25 99 ARG A N 1
ATOM 775 C CA . ARG A 1 99 ? -9.102 15.883 12.25 1 98.25 99 ARG A CA 1
ATOM 776 C C . ARG A 1 99 ? -8.898 15.867 10.742 1 98.25 99 ARG A C 1
ATOM 778 O O . ARG A 1 99 ? -8.891 14.805 10.117 1 98.25 99 ARG A O 1
ATOM 785 N N . THR A 1 100 ? -8.766 17.047 10.203 1 98.44 100 THR A N 1
ATOM 786 C CA . THR A 1 100 ? -8.414 17.234 8.797 1 98.44 100 THR A CA 1
ATOM 787 C C . THR A 1 100 ? -7.164 18.094 8.664 1 98.44 100 THR A C 1
ATOM 789 O O . THR A 1 100 ? -7.082 19.172 9.266 1 98.44 100 THR A O 1
ATOM 792 N N . PHE A 1 101 ? -6.223 17.594 7.953 1 98.69 101 PHE A N 1
ATOM 793 C CA . PHE A 1 101 ? -4.984 18.312 7.688 1 98.69 101 PHE A CA 1
ATOM 794 C C . PHE A 1 101 ? -5.016 18.953 6.301 1 98.69 101 PHE A C 1
ATOM 796 O O . PHE A 1 101 ? -5.289 18.266 5.309 1 98.69 101 PHE A O 1
ATOM 803 N N . ARG A 1 102 ? -4.754 20.203 6.277 1 97.75 102 ARG A N 1
ATOM 804 C CA . ARG A 1 102 ? -4.719 20.953 5.023 1 97.75 102 ARG A CA 1
ATOM 805 C C . ARG A 1 102 ? -3.676 22.062 5.074 1 97.75 102 ARG A C 1
ATOM 807 O O . ARG A 1 102 ? -3.236 22.453 6.156 1 97.75 102 ARG A O 1
ATOM 814 N N . ASN A 1 103 ? -3.199 22.422 4.039 1 98.5 103 ASN A N 1
ATOM 815 C CA . ASN A 1 103 ? -2.312 23.562 3.791 1 98.5 103 ASN A CA 1
ATOM 816 C C . ASN A 1 103 ? -2.449 24.078 2.361 1 98.5 103 ASN A C 1
ATOM 818 O O . ASN A 1 103 ? -2.541 23.281 1.418 1 98.5 103 ASN A O 1
ATOM 822 N N . ASP A 1 104 ? -2.441 25.359 2.205 1 97.88 104 ASP A N 1
ATOM 823 C CA . ASP A 1 104 ? -2.674 25.969 0.897 1 97.88 104 ASP A CA 1
ATOM 824 C C . ASP A 1 104 ? -1.627 25.5 -0.114 1 97.88 104 ASP A C 1
ATOM 826 O O . ASP A 1 104 ? -1.898 25.453 -1.315 1 97.88 104 ASP A O 1
ATOM 830 N N . ASN A 1 105 ? -0.494 25.094 0.315 1 98.31 105 ASN A N 1
ATOM 831 C CA . ASN A 1 105 ? 0.595 24.719 -0.583 1 98.31 105 ASN A CA 1
ATOM 832 C C . ASN A 1 105 ? 0.665 23.219 -0.785 1 98.31 105 ASN A C 1
ATOM 834 O O . ASN A 1 105 ? 1.437 22.734 -1.615 1 98.31 105 ASN A O 1
ATOM 838 N N . PHE A 1 106 ? -0.038 22.484 -0.017 1 98.5 106 PHE A N 1
ATOM 839 C CA . PHE A 1 106 ? -0.091 21.031 -0.18 1 98.5 106 PHE A CA 1
ATOM 840 C C . PHE A 1 106 ? -1.101 20.656 -1.254 1 98.5 106 PHE A C 1
ATOM 842 O O . PHE A 1 106 ? -2.279 21 -1.16 1 98.5 106 PHE A O 1
ATOM 849 N N . LYS A 1 107 ? -0.614 19.906 -2.299 1 98.62 107 LYS A N 1
ATOM 850 C CA . LYS A 1 107 ? -1.449 19.406 -3.387 1 98.62 107 LYS A CA 1
ATOM 851 C C . LYS A 1 107 ? -1.193 17.922 -3.643 1 98.62 107 LYS A C 1
ATOM 853 O O . LYS A 1 107 ? -0.045 17.5 -3.801 1 98.62 107 LYS A O 1
ATOM 858 N N . VAL A 1 108 ? -2.238 17.156 -3.637 1 95.31 108 VAL A N 1
ATOM 859 C CA . VAL A 1 108 ? -2.115 15.742 -3.979 1 95.31 108 VAL A CA 1
ATOM 860 C C . VAL A 1 108 ? -1.771 15.594 -5.461 1 95.31 108 VAL A C 1
ATOM 862 O O . VAL A 1 108 ? -2.521 16.047 -6.324 1 95.31 108 VAL A O 1
ATOM 865 N N . GLY A 1 109 ? -0.734 14.867 -5.797 1 92.38 109 GLY A N 1
ATOM 866 C CA . GLY A 1 109 ? -0.116 14.914 -7.113 1 92.38 109 GLY A CA 1
ATOM 867 C C . GLY A 1 109 ? -0.686 13.898 -8.078 1 92.38 109 GLY A C 1
ATOM 868 O O . GLY A 1 109 ? -0.492 14 -9.289 1 92.38 109 GLY A O 1
ATOM 869 N N . CYS A 1 110 ? -1.353 12.859 -7.582 1 86.31 110 CYS A N 1
ATOM 870 C CA . CYS A 1 110 ? -1.918 11.82 -8.445 1 86.31 110 CYS A CA 1
ATOM 871 C C . CYS A 1 110 ? -2.98 11.016 -7.707 1 86.31 110 CYS A C 1
ATOM 873 O O . CYS A 1 110 ? -3.225 11.242 -6.52 1 86.31 110 CYS A O 1
ATOM 875 N N . ASP A 1 111 ? -3.617 10.086 -8.414 1 82.88 111 ASP A N 1
ATOM 876 C CA . ASP A 1 111 ? -4.742 9.328 -7.879 1 82.88 111 ASP A CA 1
ATOM 877 C C . ASP A 1 111 ? -4.258 8.164 -7.016 1 82.88 111 ASP A C 1
ATOM 879 O O . ASP A 1 111 ? -5.066 7.453 -6.414 1 82.88 111 ASP A O 1
ATOM 883 N N . TRP A 1 112 ? -2.957 8.047 -6.863 1 81.06 112 TRP A N 1
ATOM 884 C CA . TRP A 1 112 ? -2.42 6.953 -6.062 1 81.06 112 TRP A CA 1
ATOM 885 C C . TRP A 1 112 ? -1.396 7.465 -5.059 1 81.06 112 TRP A C 1
ATOM 887 O O . TRP A 1 112 ? -0.549 6.703 -4.582 1 81.06 112 TRP A O 1
ATOM 897 N N . SER A 1 113 ? -1.466 8.766 -4.781 1 87.31 113 SER A N 1
ATOM 898 C CA . SER A 1 113 ? -0.582 9.344 -3.771 1 87.31 113 SER A CA 1
ATOM 899 C C . SER A 1 113 ? -0.799 8.688 -2.41 1 87.31 113 SER A C 1
ATOM 901 O O . SER A 1 113 ? -1.938 8.508 -1.976 1 87.31 113 SER A O 1
ATOM 903 N N . ARG A 1 114 ? 0.299 8.414 -1.797 1 86.69 114 ARG A N 1
ATOM 904 C CA . ARG A 1 114 ? 0.204 7.715 -0.518 1 86.69 114 ARG A CA 1
ATOM 905 C C . ARG A 1 114 ? 0.611 8.625 0.634 1 86.69 114 ARG A C 1
ATOM 907 O O . ARG A 1 114 ? 1.568 9.391 0.517 1 86.69 114 ARG A O 1
ATOM 914 N N . VAL A 1 115 ? -0.096 8.484 1.729 1 91.69 115 VAL A N 1
ATOM 915 C CA . VAL A 1 115 ? 0.206 9.133 3.002 1 91.69 115 VAL A CA 1
ATOM 916 C C . VAL A 1 115 ? 0.537 8.07 4.055 1 91.69 115 VAL A C 1
ATOM 918 O O . VAL A 1 115 ? 0.09 6.926 3.955 1 91.69 115 VAL A O 1
ATOM 921 N N . ALA A 1 116 ? 1.307 8.492 5.012 1 91.19 116 ALA A N 1
ATOM 922 C CA . ALA A 1 116 ? 1.728 7.465 5.965 1 91.19 116 ALA A CA 1
ATOM 923 C C . ALA A 1 116 ? 1.868 8.047 7.367 1 91.19 116 ALA A C 1
ATOM 925 O O . ALA A 1 116 ? 2.352 9.164 7.539 1 91.19 116 ALA A O 1
ATOM 926 N N . PHE A 1 117 ? 1.503 7.176 8.32 1 91.44 117 PHE A N 1
ATOM 927 C CA . PHE A 1 117 ? 1.878 7.422 9.711 1 91.44 117 PHE A CA 1
ATOM 928 C C . PHE A 1 117 ? 3.373 7.207 9.914 1 91.44 117 PHE A C 1
ATOM 930 O O . PHE A 1 117 ? 3.967 6.324 9.289 1 91.44 117 PHE A O 1
ATOM 937 N N . SER A 1 118 ? 3.904 7.996 10.836 1 91.19 118 SER A N 1
ATOM 938 C CA . SER A 1 118 ? 5.195 7.594 11.375 1 91.19 118 SER A CA 1
ATOM 939 C C . SER A 1 118 ? 5.074 6.316 12.203 1 91.19 118 SER A C 1
ATOM 941 O O . SER A 1 118 ? 3.969 5.914 12.57 1 91.19 118 SER A O 1
ATOM 943 N N . PRO A 1 119 ? 6.207 5.684 12.469 1 84.94 119 PRO A N 1
ATOM 944 C CA . PRO A 1 119 ? 6.133 4.43 13.219 1 84.94 119 PRO A CA 1
ATOM 945 C C . PRO A 1 119 ? 5.461 4.594 14.586 1 84.94 119 PRO A C 1
ATOM 947 O O . PRO A 1 119 ? 4.777 3.68 15.055 1 84.94 119 PRO A O 1
ATOM 950 N N . SER A 1 120 ? 5.602 5.691 15.227 1 88.5 120 SER A N 1
ATOM 951 C CA . SER A 1 120 ? 4.965 5.953 16.516 1 88.5 120 SER A CA 1
ATOM 952 C C . SER A 1 120 ? 3.535 6.453 16.328 1 88.5 120 SER A C 1
ATOM 954 O O . SER A 1 120 ? 2.814 6.648 17.312 1 88.5 120 SER A O 1
ATOM 956 N N . SER A 1 121 ? 3.15 6.75 15.117 1 92.88 121 SER A N 1
ATOM 957 C CA . SER A 1 121 ? 1.85 7.285 14.727 1 92.88 121 SER A CA 1
ATOM 958 C C . SER A 1 121 ? 1.641 8.688 15.281 1 92.88 121 SER A C 1
ATOM 960 O O . SER A 1 121 ? 0.503 9.141 15.43 1 92.88 121 SER A O 1
ATOM 962 N N . SER A 1 122 ? 2.785 9.352 15.633 1 95.56 122 SER A N 1
ATOM 963 C CA . SER A 1 122 ? 2.695 10.711 16.156 1 95.56 122 SER A CA 1
ATOM 964 C C . SER A 1 122 ? 2.807 11.742 15.047 1 95.56 122 SER A C 1
ATOM 966 O O . SER A 1 122 ? 2.52 12.922 15.258 1 95.56 122 SER A O 1
ATOM 968 N N . ARG A 1 123 ? 3.205 11.305 13.859 1 96.88 123 ARG A N 1
ATOM 969 C CA . ARG A 1 123 ? 3.373 12.18 12.703 1 96.88 123 ARG A CA 1
ATOM 970 C C . ARG A 1 123 ? 2.773 11.555 11.453 1 96.88 123 ARG A C 1
ATOM 972 O O . ARG A 1 123 ? 2.568 10.344 11.391 1 96.88 123 ARG A O 1
ATOM 979 N N . ILE A 1 124 ? 2.512 12.461 10.484 1 96.31 124 ILE A N 1
ATOM 980 C CA . ILE A 1 124 ? 2.027 12.086 9.16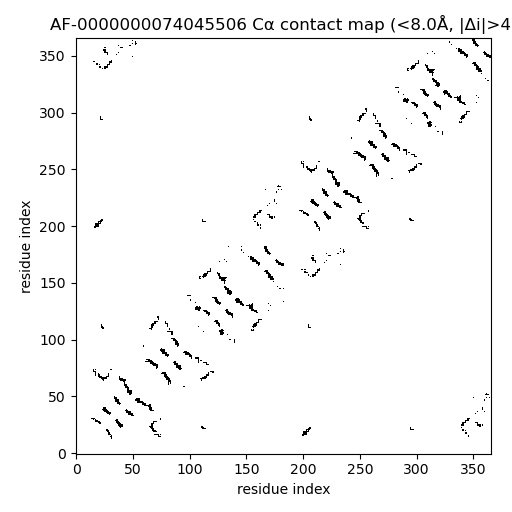4 1 96.31 124 ILE A CA 1
ATOM 981 C C . ILE A 1 124 ? 2.961 12.656 8.094 1 96.31 124 ILE A C 1
ATOM 983 O O . ILE A 1 124 ? 3.375 13.812 8.172 1 96.31 124 ILE A O 1
ATOM 987 N N . ALA A 1 125 ? 3.307 11.844 7.168 1 95.25 125 ALA A N 1
ATOM 988 C CA . ALA A 1 125 ? 4.047 12.305 6 1 95.25 125 ALA A CA 1
ATOM 989 C C . ALA A 1 125 ? 3.211 12.164 4.73 1 95.25 125 ALA A C 1
ATOM 991 O O . ALA A 1 125 ? 2.561 11.141 4.516 1 95.25 125 ALA A O 1
ATOM 992 N N . ALA A 1 126 ? 3.207 13.156 3.941 1 95.25 126 ALA A N 1
ATOM 993 C CA . ALA A 1 126 ? 2.5 13.156 2.662 1 95.25 126 ALA A CA 1
ATOM 994 C C . ALA A 1 126 ? 3.305 13.891 1.591 1 95.25 126 ALA A C 1
ATOM 996 O O . ALA A 1 126 ? 3.846 14.969 1.841 1 95.25 126 ALA A O 1
ATOM 997 N N . GLY A 1 127 ? 3.371 13.258 0.425 1 95 127 GLY A N 1
ATOM 998 C CA . GLY A 1 127 ? 3.986 13.922 -0.716 1 95 127 GLY A CA 1
ATOM 999 C C . GLY A 1 127 ? 3.059 14.891 -1.415 1 95 127 GLY A C 1
ATOM 1000 O O . GLY A 1 127 ? 1.849 14.672 -1.479 1 95 127 GLY A O 1
ATOM 1001 N N . SER A 1 128 ? 3.643 15.898 -1.955 1 97.62 128 SER A N 1
ATOM 1002 C CA . SER A 1 128 ? 2.889 16.922 -2.662 1 97.62 128 SER A CA 1
ATOM 1003 C C . SER A 1 128 ? 3.25 16.953 -4.145 1 97.62 128 SER A C 1
ATOM 1005 O O . SER A 1 128 ? 4.258 16.375 -4.555 1 97.62 128 SER A O 1
ATOM 1007 N N . ALA A 1 129 ? 2.445 17.641 -4.922 1 97.12 129 ALA A N 1
ATOM 1008 C CA . ALA A 1 129 ? 2.557 17.719 -6.379 1 97.12 129 ALA A CA 1
ATOM 1009 C C . ALA A 1 129 ? 3.803 18.484 -6.793 1 97.12 129 ALA A C 1
ATOM 1011 O O . ALA A 1 129 ? 4.293 18.344 -7.914 1 97.12 129 ALA A O 1
ATOM 1012 N N . ASP A 1 130 ? 4.336 19.281 -5.898 1 97.31 130 ASP A N 1
ATOM 1013 C CA . ASP A 1 130 ? 5.465 20.141 -6.258 1 97.31 130 ASP A CA 1
ATOM 1014 C C . ASP A 1 130 ? 6.789 19.5 -5.844 1 97.31 130 ASP A C 1
ATOM 1016 O O . ASP A 1 130 ? 7.824 20.156 -5.805 1 97.31 130 ASP A O 1
ATOM 1020 N N . GLY A 1 131 ? 6.777 18.281 -5.359 1 96.69 131 GLY A N 1
ATOM 1021 C CA . GLY A 1 131 ? 7.988 17.562 -5.004 1 96.69 131 GLY A CA 1
ATOM 1022 C C . GLY A 1 131 ? 8.336 17.672 -3.529 1 96.69 131 GLY A C 1
ATOM 1023 O O . GLY A 1 131 ? 9.312 17.078 -3.07 1 96.69 131 GLY A O 1
ATOM 1024 N N . SER A 1 132 ? 7.562 18.375 -2.828 1 97.88 132 SER A N 1
ATOM 1025 C CA . SER A 1 132 ? 7.801 18.5 -1.394 1 97.88 132 SER A CA 1
ATOM 1026 C C . SER A 1 132 ? 7.117 17.375 -0.62 1 97.88 132 SER A C 1
ATOM 1028 O O . SER A 1 132 ? 6.23 16.703 -1.147 1 97.88 132 SER A O 1
ATOM 1030 N N . VAL A 1 133 ? 7.621 17.172 0.593 1 97.06 133 VAL A N 1
ATOM 1031 C CA . VAL A 1 133 ? 6.984 16.281 1.555 1 97.06 133 VAL A CA 1
ATOM 1032 C C . VAL A 1 133 ? 6.547 17.078 2.787 1 97.06 133 VAL A C 1
ATOM 1034 O O . VAL A 1 133 ? 7.359 17.766 3.402 1 97.06 133 VAL A O 1
ATOM 1037 N N . PHE A 1 134 ? 5.301 16.969 3.115 1 98.56 134 PHE A N 1
ATOM 1038 C CA . PHE A 1 134 ? 4.734 17.641 4.285 1 98.56 134 PHE A CA 1
ATOM 1039 C C . PHE A 1 134 ? 4.676 16.688 5.473 1 98.56 134 PHE A C 1
ATOM 1041 O O . PHE A 1 134 ? 4.246 15.539 5.336 1 98.56 134 PHE A O 1
ATOM 1048 N N . ILE A 1 135 ? 5.129 17.188 6.617 1 98.25 135 ILE A N 1
ATOM 1049 C CA . ILE A 1 135 ? 5.059 16.422 7.859 1 98.25 135 ILE A CA 1
ATOM 1050 C C . ILE A 1 135 ? 4.16 17.156 8.859 1 98.25 135 ILE A C 1
ATOM 1052 O O . ILE A 1 135 ? 4.434 18.297 9.234 1 98.25 135 ILE A O 1
ATOM 1056 N N . TRP A 1 136 ? 3.111 16.531 9.281 1 98.5 136 TRP A N 1
ATOM 1057 C CA . TRP A 1 136 ? 2.207 17.078 10.297 1 98.5 136 TRP A CA 1
ATOM 1058 C C . TRP A 1 136 ? 2.361 16.312 11.609 1 98.5 136 TRP A C 1
ATOM 1060 O O . TRP A 1 136 ? 2.619 15.109 11.617 1 98.5 136 TRP A O 1
ATOM 1070 N N . ASN A 1 137 ? 2.18 17.047 12.695 1 98.12 137 ASN A N 1
ATOM 1071 C CA . ASN A 1 137 ? 1.884 16.406 13.977 1 98.12 137 ASN A CA 1
ATOM 1072 C C . ASN A 1 137 ? 0.477 15.82 14 1 98.12 137 ASN A C 1
ATOM 1074 O O . ASN A 1 137 ? -0.469 16.438 13.508 1 98.12 137 ASN A O 1
ATOM 1078 N N . ILE A 1 138 ? 0.303 14.727 14.594 1 97.62 138 ILE A N 1
ATOM 1079 C CA . ILE A 1 138 ? -0.989 14.055 14.594 1 97.62 138 ILE A CA 1
ATOM 1080 C C . ILE A 1 138 ? -2.037 14.938 15.258 1 97.62 138 ILE A C 1
ATOM 1082 O O . ILE A 1 138 ? -3.234 14.797 15 1 97.62 138 ILE A O 1
ATOM 1086 N N . ASN A 1 139 ? -1.643 15.883 16.047 1 96.88 139 ASN A N 1
ATOM 1087 C CA . ASN A 1 139 ? -2.555 16.766 16.766 1 96.88 139 ASN A CA 1
ATOM 1088 C C . ASN A 1 139 ? -2.898 18 15.945 1 96.88 139 ASN A C 1
ATOM 1090 O O . ASN A 1 139 ? -3.623 18.891 16.422 1 96.88 139 ASN A O 1
ATOM 1094 N N . GLY A 1 140 ? -2.312 18.172 14.781 1 94.75 140 GLY A N 1
ATOM 1095 C CA . GLY A 1 140 ? -2.838 19.234 13.93 1 94.75 140 GLY A CA 1
ATOM 1096 C C . GLY A 1 140 ? -1.753 20.047 13.258 1 94.75 140 GLY A C 1
ATOM 1097 O O . GLY A 1 140 ? -1.754 20.219 12.039 1 94.75 140 GLY A O 1
ATOM 1098 N N . PRO A 1 141 ? -0.772 20.484 13.945 1 95.94 141 PRO A N 1
ATOM 1099 C CA . PRO A 1 141 ? 0.171 21.453 13.383 1 95.94 141 PRO A CA 1
ATOM 1100 C C . PRO A 1 141 ? 1.054 20.859 12.289 1 95.94 141 PRO A C 1
ATOM 1102 O O . PRO A 1 141 ? 1.45 19.688 12.383 1 95.94 141 PRO A O 1
ATOM 1105 N N . LEU A 1 142 ? 1.295 21.656 11.266 1 98.12 142 LEU A N 1
ATOM 1106 C CA . LEU A 1 142 ? 2.35 21.344 10.305 1 98.12 142 LEU A CA 1
ATOM 1107 C C . LEU A 1 142 ? 3.727 21.516 10.93 1 98.12 142 LEU A C 1
ATOM 1109 O O . LEU A 1 142 ? 4.066 22.609 11.391 1 98.12 142 LEU A O 1
ATOM 1113 N N . GLU A 1 143 ? 4.484 20.484 11.008 1 97.69 143 GLU A N 1
ATOM 1114 C CA . GLU A 1 143 ? 5.785 20.547 11.664 1 97.69 143 GLU A CA 1
ATOM 1115 C C . GLU A 1 143 ? 6.875 21 10.695 1 97.69 143 GLU A C 1
ATOM 1117 O O . GLU A 1 143 ? 7.738 21.797 11.055 1 97.69 143 GLU A O 1
ATOM 1122 N N . THR A 1 144 ? 6.922 20.516 9.477 1 97.19 144 THR A N 1
ATOM 1123 C CA . THR A 1 144 ? 7.973 20.859 8.523 1 97.19 144 THR A CA 1
ATOM 1124 C C . THR A 1 144 ? 7.551 20.5 7.098 1 97.19 144 THR A C 1
ATOM 1126 O O . THR A 1 144 ? 6.629 19.719 6.898 1 97.19 144 THR A O 1
ATOM 1129 N N . VAL A 1 145 ? 8.133 21.172 6.137 1 97.88 145 VAL A N 1
ATOM 1130 C CA . VAL A 1 145 ? 8.055 20.844 4.719 1 97.88 145 VAL A CA 1
ATOM 1131 C C . VAL A 1 145 ? 9.453 20.562 4.18 1 97.88 145 VAL A C 1
ATOM 1133 O O . VAL A 1 145 ? 10.352 21.406 4.273 1 97.88 145 VAL A O 1
ATOM 1136 N N . LEU A 1 146 ? 9.641 19.344 3.668 1 97.5 146 LEU A N 1
ATOM 1137 C CA . LEU A 1 146 ? 10.914 18.906 3.111 1 97.5 146 LEU A CA 1
ATOM 1138 C C . LEU A 1 146 ? 10.93 19.062 1.595 1 97.5 146 LEU A C 1
ATOM 1140 O O . LEU A 1 146 ? 9.977 18.672 0.917 1 97.5 146 LEU A O 1
ATOM 1144 N N . LYS A 1 147 ? 11.961 19.625 1.155 1 96.19 147 LYS A N 1
ATOM 1145 C CA . LYS A 1 147 ? 12.117 19.766 -0.289 1 96.19 147 LYS A CA 1
ATOM 1146 C C . LYS A 1 147 ? 13.586 19.703 -0.692 1 96.19 147 LYS A C 1
ATOM 1148 O O . LYS A 1 147 ? 14.445 20.328 -0.047 1 96.19 147 LYS A O 1
ATOM 1153 N N . ASP A 1 148 ? 13.828 18.812 -1.681 1 92.75 148 ASP A N 1
ATOM 1154 C CA . ASP A 1 148 ? 15.156 18.797 -2.281 1 92.75 148 ASP A CA 1
ATOM 1155 C C . ASP A 1 148 ? 15.344 19.984 -3.225 1 92.75 148 ASP A C 1
ATOM 1157 O O . ASP A 1 148 ? 14.742 20.031 -4.297 1 92.75 148 ASP A O 1
ATOM 1161 N N . PRO A 1 149 ? 16.172 20.938 -2.879 1 92.31 149 PRO A N 1
ATOM 1162 C CA . PRO A 1 149 ? 16.328 22.125 -3.729 1 92.31 149 PRO A CA 1
ATOM 1163 C C . PRO A 1 149 ? 16.859 21.781 -5.117 1 92.31 149 PRO A C 1
ATOM 1165 O O . PRO A 1 149 ? 16.688 22.562 -6.059 1 92.31 149 PRO A O 1
ATOM 1168 N N . ASN A 1 150 ? 17.5 20.641 -5.305 1 91.38 150 ASN A N 1
ATOM 1169 C CA . ASN A 1 150 ? 18.062 20.234 -6.586 1 91.38 150 ASN A CA 1
ATOM 1170 C C . ASN A 1 150 ? 17.188 19.188 -7.277 1 91.38 150 ASN A C 1
ATOM 1172 O O . ASN A 1 150 ? 17.609 18.562 -8.258 1 91.38 150 ASN A O 1
ATOM 1176 N N . GLY A 1 151 ? 16.094 18.984 -6.66 1 89.81 151 GLY A N 1
ATOM 1177 C CA . GLY A 1 151 ? 15.211 17.984 -7.223 1 89.81 151 GLY A CA 1
ATOM 1178 C C . GLY A 1 151 ? 14.445 18.469 -8.438 1 89.81 151 GLY A C 1
ATOM 1179 O O . GLY A 1 151 ? 14.445 19.672 -8.742 1 89.81 151 GLY A O 1
ATOM 1180 N N . SER A 1 152 ? 13.75 17.578 -9.148 1 91.06 152 SER A N 1
ATOM 1181 C CA . SER A 1 152 ? 13.008 17.844 -10.375 1 91.06 152 SER A CA 1
ATOM 1182 C C . SER A 1 152 ? 11.703 18.578 -10.086 1 91.06 152 SER A C 1
ATOM 1184 O O . SER A 1 152 ? 11.086 19.125 -10.992 1 91.06 152 SER A O 1
ATOM 1186 N N . GLY A 1 153 ? 11.25 18.484 -8.891 1 95.19 153 GLY A N 1
ATOM 1187 C CA . GLY A 1 153 ? 9.953 19.031 -8.555 1 95.19 153 GLY A CA 1
ATOM 1188 C C . GLY A 1 153 ? 8.797 18.141 -8.953 1 95.19 153 GLY A C 1
ATOM 1189 O O . GLY A 1 153 ? 7.633 18.531 -8.875 1 95.19 153 GLY A O 1
ATOM 1190 N N . ALA A 1 154 ? 9.117 16.953 -9.414 1 93.81 154 ALA A N 1
ATOM 1191 C CA . ALA A 1 154 ? 8.078 16.016 -9.812 1 93.81 154 ALA A CA 1
ATOM 1192 C C . ALA A 1 154 ? 7.211 15.609 -8.617 1 93.81 154 ALA A C 1
ATOM 1194 O O . ALA A 1 154 ? 7.688 15.586 -7.48 1 93.81 154 ALA A O 1
ATOM 1195 N N . ALA A 1 155 ? 5.98 15.32 -8.875 1 93.88 155 ALA A N 1
ATOM 1196 C CA . ALA A 1 155 ? 5.023 14.961 -7.832 1 93.88 155 ALA A CA 1
ATOM 1197 C C . ALA A 1 155 ? 5.5 13.75 -7.035 1 93.88 155 ALA A C 1
ATOM 1199 O O . ALA A 1 155 ? 5.867 12.727 -7.617 1 93.88 155 ALA A O 1
ATOM 1200 N N . VAL A 1 156 ? 5.469 13.898 -5.746 1 92.38 156 VAL A N 1
ATOM 1201 C CA . VAL A 1 156 ? 5.766 12.773 -4.871 1 92.38 156 VAL A CA 1
ATOM 1202 C C . VAL A 1 156 ? 4.578 11.812 -4.844 1 92.38 156 VAL A C 1
ATOM 1204 O O . VAL A 1 156 ? 3.438 12.234 -4.641 1 92.38 156 VAL A O 1
ATOM 1207 N N . THR A 1 157 ? 4.836 10.531 -5.008 1 86.62 157 THR A N 1
ATOM 1208 C CA . THR A 1 157 ? 3.752 9.562 -5.105 1 86.62 157 THR A CA 1
ATOM 1209 C C . THR A 1 157 ? 3.67 8.711 -3.84 1 86.62 157 THR A C 1
ATOM 1211 O O . THR A 1 157 ? 2.598 8.211 -3.49 1 86.62 157 THR A O 1
ATOM 1214 N N . ALA A 1 158 ? 4.777 8.57 -3.201 1 87.69 158 ALA A N 1
ATOM 1215 C CA . ALA A 1 158 ? 4.758 7.738 -1.999 1 87.69 158 ALA A CA 1
ATOM 1216 C C . ALA A 1 158 ? 5.824 8.188 -1.005 1 87.69 158 ALA A C 1
ATOM 1218 O O . ALA A 1 158 ? 6.836 8.781 -1.393 1 87.69 158 ALA A O 1
ATOM 1219 N N . VAL A 1 159 ? 5.531 7.883 0.237 1 89.94 159 VAL A N 1
ATOM 1220 C CA . VAL A 1 159 ? 6.449 8.102 1.351 1 89.94 159 VAL A CA 1
ATOM 1221 C C . VAL A 1 159 ? 6.492 6.863 2.236 1 89.94 159 VAL A C 1
ATOM 1223 O O . VAL A 1 159 ? 5.523 6.102 2.303 1 89.94 159 VAL A O 1
ATOM 1226 N N . SER A 1 160 ? 7.605 6.688 2.887 1 87.06 160 SER A N 1
ATOM 1227 C CA . SER A 1 160 ? 7.762 5.59 3.836 1 87.06 160 SER A CA 1
ATOM 1228 C C . SER A 1 160 ? 8.766 5.938 4.926 1 87.06 160 SER A C 1
ATOM 1230 O O . SER A 1 160 ? 9.891 6.363 4.629 1 87.06 160 SER A O 1
ATOM 1232 N N . TRP A 1 161 ? 8.359 5.652 6.133 1 87.12 161 TRP A N 1
ATOM 1233 C CA . TRP A 1 161 ? 9.258 5.863 7.262 1 87.12 161 TRP A CA 1
ATOM 1234 C C . TRP A 1 161 ? 10.125 4.629 7.504 1 87.12 161 TRP A C 1
ATOM 1236 O O . TRP A 1 161 ? 9.648 3.496 7.379 1 87.12 161 TRP A O 1
ATOM 1246 N N . HIS A 1 162 ? 11.336 4.961 7.863 1 84 162 HIS A N 1
ATOM 1247 C CA . HIS A 1 162 ? 12.109 3.873 8.461 1 84 162 HIS A CA 1
ATOM 1248 C C . HIS A 1 162 ? 11.484 3.412 9.773 1 84 162 HIS A C 1
ATOM 1250 O O . HIS A 1 162 ? 11.047 4.234 10.578 1 84 162 HIS A O 1
ATOM 1256 N N . PRO A 1 163 ? 11.469 2.15 9.984 1 78.5 163 PRO A N 1
ATOM 1257 C CA . PRO A 1 163 ? 10.688 1.657 11.125 1 78.5 163 PRO A CA 1
ATOM 1258 C C . PRO A 1 163 ? 11.336 1.994 12.461 1 78.5 163 PRO A C 1
ATOM 1260 O O . PRO A 1 163 ? 10.648 2.049 13.484 1 78.5 163 PRO A O 1
ATOM 1263 N N . PHE A 1 164 ? 12.578 2.23 12.469 1 77.88 164 PHE A N 1
ATOM 1264 C CA . PHE A 1 164 ? 13.25 2.35 13.758 1 77.88 164 PHE A CA 1
ATOM 1265 C C . PHE A 1 164 ? 13.938 3.705 13.883 1 77.88 164 PHE A C 1
ATOM 1267 O O . PHE A 1 164 ? 14.727 3.922 14.805 1 77.88 164 PHE A O 1
ATOM 1274 N N . SER A 1 165 ? 13.75 4.559 12.922 1 78.44 165 SER A N 1
ATOM 1275 C CA . SER A 1 165 ? 14.398 5.871 12.984 1 78.44 165 SER A CA 1
ATOM 1276 C C . SER A 1 165 ? 13.484 6.957 12.414 1 78.44 165 SER A C 1
ATOM 1278 O O . SER A 1 165 ? 12.359 6.676 11.992 1 78.44 165 SER A O 1
ATOM 1280 N N . SER A 1 166 ? 13.984 8.148 12.492 1 85.62 166 SER A N 1
ATOM 1281 C CA . SER A 1 166 ? 13.227 9.281 11.961 1 85.62 166 SER A CA 1
ATOM 1282 C C . SER A 1 166 ? 13.547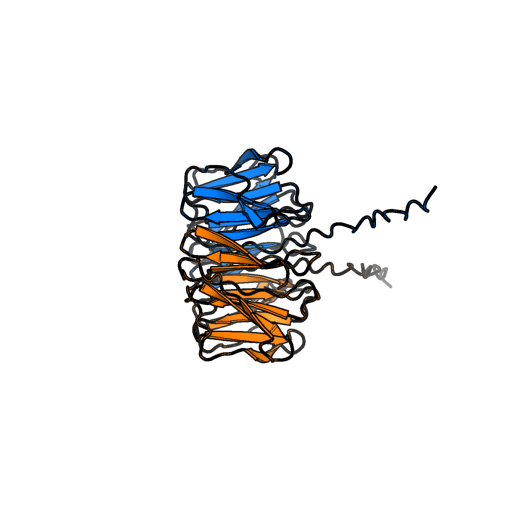 9.516 10.492 1 85.62 166 SER A C 1
ATOM 1284 O O . SER A 1 166 ? 13.227 10.57 9.938 1 85.62 166 SER A O 1
ATOM 1286 N N . THR A 1 167 ? 14.148 8.555 9.875 1 89.5 167 THR A N 1
ATOM 1287 C CA . THR A 1 167 ? 14.438 8.641 8.445 1 89.5 167 THR A CA 1
ATOM 1288 C C . THR A 1 167 ? 13.188 8.359 7.617 1 89.5 167 THR A C 1
ATOM 1290 O O . THR A 1 167 ? 12.422 7.453 7.93 1 89.5 167 THR A O 1
ATOM 1293 N N . LEU A 1 168 ? 13 9.203 6.602 1 90.81 168 LEU A N 1
ATOM 1294 C CA . LEU A 1 168 ? 11.875 9.102 5.68 1 90.81 168 LEU A CA 1
ATOM 1295 C C . LEU A 1 168 ? 12.359 9 4.238 1 90.81 168 LEU A C 1
ATOM 1297 O O . LEU A 1 168 ? 13.305 9.688 3.85 1 90.81 168 LEU A O 1
ATOM 1301 N N . ALA A 1 169 ? 11.75 8.125 3.475 1 89.81 169 ALA A N 1
ATOM 1302 C CA . ALA A 1 169 ? 11.992 8.086 2.035 1 89.81 169 ALA A CA 1
ATOM 1303 C C . ALA A 1 169 ? 10.758 8.539 1.26 1 89.81 169 ALA A C 1
ATOM 1305 O O . ALA A 1 169 ? 9.625 8.281 1.678 1 89.81 169 ALA A O 1
ATOM 1306 N N . SER A 1 170 ? 10.984 9.211 0.226 1 89.81 170 SER A N 1
ATOM 1307 C CA . SER A 1 170 ? 9.922 9.562 -0.712 1 89.81 170 SER A CA 1
ATOM 1308 C C . SER A 1 170 ? 10.305 9.203 -2.143 1 89.81 170 SER A C 1
ATOM 1310 O O . SER A 1 170 ? 11.492 9.227 -2.496 1 89.81 170 SER A O 1
ATOM 1312 N N . VAL A 1 171 ? 9.297 8.852 -2.945 1 87.38 171 VAL A N 1
ATOM 1313 C CA . VAL A 1 171 ? 9.492 8.625 -4.375 1 87.38 171 VAL A CA 1
ATOM 1314 C C . VAL A 1 171 ? 8.57 9.547 -5.168 1 87.38 171 VAL A C 1
ATOM 1316 O O . VAL A 1 171 ? 7.461 9.859 -4.73 1 87.38 171 VAL A O 1
ATOM 1319 N N . ASP A 1 172 ? 9.125 9.914 -6.336 1 87.44 172 ASP A N 1
ATOM 1320 C CA . ASP A 1 172 ? 8.344 10.859 -7.129 1 87.44 172 ASP A CA 1
ATOM 1321 C C . ASP A 1 172 ? 8.156 10.359 -8.555 1 87.44 172 ASP A C 1
ATOM 1323 O O . ASP A 1 172 ? 8.609 9.266 -8.898 1 87.44 172 ASP A O 1
ATOM 1327 N N . ARG A 1 173 ? 7.445 11.062 -9.398 1 86.56 173 ARG A N 1
ATOM 1328 C CA . ARG A 1 173 ? 7.07 10.672 -10.75 1 86.56 173 ARG A CA 1
ATOM 1329 C C . ARG A 1 173 ? 8.273 10.727 -11.688 1 86.56 173 ARG A C 1
ATOM 1331 O O . ARG A 1 173 ? 8.195 10.273 -12.836 1 86.56 173 ARG A O 1
ATOM 1338 N N . ALA A 1 174 ? 9.375 11.32 -11.289 1 84.88 174 ALA A N 1
ATOM 1339 C CA . ALA A 1 174 ? 10.609 11.289 -12.078 1 84.88 174 ALA A CA 1
ATOM 1340 C C . ALA A 1 174 ? 11.438 10.047 -11.758 1 84.88 174 ALA A C 1
ATOM 1342 O O . ALA A 1 174 ? 12.586 9.938 -12.18 1 84.88 174 ALA A O 1
ATOM 1343 N N . LYS A 1 175 ? 10.875 9.195 -10.922 1 79.62 175 LYS A N 1
ATOM 1344 C CA . LYS A 1 175 ? 11.484 7.91 -10.586 1 79.62 175 LYS A CA 1
ATOM 1345 C C . LYS A 1 175 ? 12.688 8.094 -9.664 1 79.62 175 LYS A C 1
ATOM 1347 O O . LYS A 1 175 ? 13.648 7.32 -9.727 1 79.62 175 LYS A O 1
ATOM 1352 N N . LYS A 1 176 ? 12.617 9.094 -8.883 1 83.62 176 LYS A N 1
ATOM 1353 C CA . LYS A 1 176 ? 13.672 9.359 -7.91 1 83.62 176 LYS A CA 1
ATOM 1354 C C . LYS A 1 176 ? 13.195 9.078 -6.488 1 83.62 176 LYS A C 1
ATOM 1356 O O . LYS A 1 176 ? 12.07 9.43 -6.125 1 83.62 176 LYS A O 1
ATOM 1361 N N . CYS A 1 177 ? 14.062 8.422 -5.754 1 87.88 177 CYS A N 1
ATOM 1362 C CA . CYS A 1 177 ? 13.859 8.289 -4.316 1 87.88 177 CYS A CA 1
ATOM 1363 C C . CYS A 1 177 ? 14.742 9.258 -3.549 1 87.88 177 CYS A C 1
ATOM 1365 O O . CYS A 1 177 ? 15.945 9.359 -3.824 1 87.88 177 CYS A O 1
ATOM 1367 N N . THR A 1 178 ? 14.188 10.008 -2.697 1 91.38 178 THR A N 1
ATOM 1368 C CA . THR A 1 178 ? 14.914 10.914 -1.82 1 91.38 178 THR A CA 1
ATOM 1369 C C . THR A 1 178 ? 14.844 10.438 -0.371 1 91.38 178 THR A C 1
ATOM 1371 O O . THR A 1 178 ? 13.773 10.094 0.124 1 91.38 178 THR A O 1
ATOM 1374 N N . ILE A 1 179 ? 15.992 10.352 0.283 1 90.88 179 ILE A N 1
ATOM 1375 C CA . ILE A 1 179 ? 16.062 9.969 1.688 1 90.88 179 ILE A CA 1
ATOM 1376 C C . ILE A 1 179 ? 16.219 11.211 2.559 1 90.88 179 ILE A C 1
ATOM 1378 O O . ILE A 1 179 ? 17.125 12.023 2.346 1 90.88 179 ILE A O 1
ATOM 1382 N N . TRP A 1 180 ? 15.312 11.297 3.533 1 93 180 TRP A N 1
ATOM 1383 C CA . TRP A 1 180 ? 15.312 12.398 4.488 1 93 180 TRP A CA 1
ATOM 1384 C C . TRP A 1 180 ? 15.758 11.922 5.867 1 93 180 TRP A C 1
ATOM 1386 O O . TRP A 1 180 ? 15.008 11.227 6.559 1 93 180 TRP A O 1
ATOM 1396 N N . SER A 1 181 ? 16.969 12.102 6.418 1 85.81 181 SER A N 1
ATOM 1397 C CA . SER A 1 181 ? 17.562 11.555 7.629 1 85.81 181 SER A CA 1
ATOM 1398 C C . SER A 1 181 ? 16.938 12.164 8.875 1 85.81 181 SER A C 1
ATOM 1400 O O . SER A 1 181 ? 16.906 11.531 9.938 1 85.81 181 SER A O 1
ATOM 1402 N N . ASN A 1 182 ? 16.516 13.297 8.938 1 78.06 182 ASN A N 1
ATOM 1403 C CA . ASN A 1 182 ? 15.953 13.906 10.133 1 78.06 182 ASN A CA 1
ATOM 1404 C C . ASN A 1 182 ? 14.594 14.547 9.859 1 78.06 182 ASN A C 1
ATOM 1406 O O . ASN A 1 182 ? 14.43 15.758 10.039 1 78.06 182 ASN A O 1
ATOM 1410 N N . ALA A 1 183 ? 13.789 13.555 9.445 1 75.94 183 ALA A N 1
ATOM 1411 C CA . ALA A 1 183 ? 12.453 14.094 9.195 1 75.94 183 ALA A CA 1
ATOM 1412 C C . ALA A 1 183 ? 11.641 14.18 10.484 1 75.94 183 ALA A C 1
ATOM 1414 O O . ALA A 1 183 ? 11.891 13.43 11.43 1 75.94 183 ALA A O 1
ATOM 1415 N N . MET B 1 1 ? 44.656 5.988 25.828 1 23.69 1 MET B N 1
ATOM 1416 C CA . MET B 1 1 ? 43.781 4.82 25.875 1 23.69 1 MET B CA 1
ATOM 1417 C C . MET B 1 1 ? 42.312 5.234 25.969 1 23.69 1 MET B C 1
ATOM 1419 O O . MET B 1 1 ? 41.844 5.691 27.016 1 23.69 1 MET B O 1
ATOM 1423 N N . GLY B 1 2 ? 41.688 5.969 25.094 1 28.3 2 GLY B N 1
ATOM 1424 C CA . GLY B 1 2 ? 40.5 6.797 25.156 1 28.3 2 GLY B CA 1
ATOM 1425 C C . GLY B 1 2 ? 39.219 5.988 25.312 1 28.3 2 GLY B C 1
ATOM 1426 O O . GLY B 1 2 ? 39.156 4.828 24.906 1 28.3 2 GLY B O 1
ATOM 1427 N N . PRO B 1 3 ? 38.344 6.188 26.453 1 30.48 3 PRO B N 1
ATOM 1428 C CA . PRO B 1 3 ? 37.281 5.254 26.766 1 30.48 3 PRO B CA 1
ATOM 1429 C C . PRO B 1 3 ? 36.469 4.824 25.531 1 30.48 3 PRO B C 1
ATOM 1431 O O . PRO B 1 3 ? 36.406 5.57 24.547 1 30.48 3 PRO B O 1
ATOM 1434 N N . GLN B 1 4 ? 36.531 3.426 25.172 1 20.69 4 GLN B N 1
ATOM 1435 C CA . GLN B 1 4 ? 35.844 2.65 24.156 1 20.69 4 GLN B CA 1
ATOM 1436 C C . GLN B 1 4 ? 34.344 2.803 24.266 1 20.69 4 GLN B C 1
ATOM 1438 O O . GLN B 1 4 ? 33.75 2.516 25.312 1 20.69 4 GLN B O 1
ATOM 1443 N N . LYS B 1 5 ? 33.812 3.947 23.922 1 26.61 5 LYS B N 1
ATOM 1444 C CA . LYS B 1 5 ? 32.375 4.102 24.125 1 26.61 5 LYS B CA 1
ATOM 1445 C C . LYS B 1 5 ? 31.641 2.844 23.703 1 26.61 5 LYS B C 1
ATOM 1447 O O . LYS B 1 5 ? 31.906 2.283 22.641 1 26.61 5 LYS B O 1
ATOM 1452 N N . PRO B 1 6 ? 31.031 2.047 24.625 1 25.47 6 PRO B N 1
ATOM 1453 C CA . PRO B 1 6 ? 30.312 0.8 24.359 1 25.47 6 PRO B CA 1
ATOM 1454 C C . PRO B 1 6 ? 29.234 0.957 23.281 1 25.47 6 PRO B C 1
ATOM 1456 O O . PRO B 1 6 ? 28.594 2.006 23.188 1 25.47 6 PRO B O 1
ATOM 1459 N N . PHE B 1 7 ? 29.438 0.485 22.062 1 23.83 7 PHE B N 1
ATOM 1460 C CA . PHE B 1 7 ? 28.5 0.384 20.938 1 23.83 7 PHE B CA 1
ATOM 1461 C C . PHE B 1 7 ? 27.281 -0.448 21.328 1 23.83 7 PHE B C 1
ATOM 1463 O O . PHE B 1 7 ? 27.422 -1.612 21.703 1 23.83 7 PHE B O 1
ATOM 1470 N N . MET B 1 8 ? 26.5 0.039 22.359 1 22.73 8 MET B N 1
ATOM 1471 C CA . MET B 1 8 ? 25.328 -0.75 22.703 1 22.73 8 MET B CA 1
ATOM 1472 C C . MET B 1 8 ? 24.594 -1.223 21.453 1 22.73 8 MET B C 1
ATOM 1474 O O . MET B 1 8 ? 24.297 -0.422 20.562 1 22.73 8 MET B O 1
ATOM 1478 N N . TYR B 1 9 ? 24.906 -2.473 21.062 1 25.08 9 TYR B N 1
ATOM 1479 C CA . TYR B 1 9 ? 24.219 -3.32 20.094 1 25.08 9 TYR B CA 1
ATOM 1480 C C . TYR B 1 9 ? 22.734 -3.387 20.391 1 25.08 9 TYR B C 1
ATOM 1482 O O . TYR B 1 9 ? 22.328 -3.922 21.438 1 25.08 9 TYR B O 1
ATOM 1490 N N . VAL B 1 10 ? 22.078 -2.332 20.656 1 26.08 10 VAL B N 1
ATOM 1491 C CA . VAL B 1 10 ? 20.656 -2.516 20.875 1 26.08 10 VAL B CA 1
ATOM 1492 C C . VAL B 1 10 ? 20.078 -3.445 19.812 1 26.08 10 VAL B C 1
ATOM 1494 O O . VAL B 1 10 ? 20.25 -3.205 18.609 1 26.08 10 VAL B O 1
ATOM 1497 N N . THR B 1 11 ? 20.062 -4.738 20.125 1 27.97 11 THR B N 1
ATOM 1498 C CA . THR B 1 11 ? 19.344 -5.777 19.406 1 27.97 11 THR B CA 1
ATOM 1499 C C . THR B 1 11 ? 17.938 -5.305 19.047 1 27.97 11 THR B C 1
ATOM 1501 O O . THR B 1 11 ? 17.109 -5.082 19.938 1 27.97 11 THR B O 1
ATOM 1504 N N . VAL B 1 12 ? 17.734 -4.383 18.328 1 31.22 12 VAL B N 1
ATOM 1505 C CA . VAL B 1 12 ? 16.406 -3.922 17.906 1 31.22 12 VAL B CA 1
ATOM 1506 C C . VAL B 1 12 ? 15.594 -5.102 17.391 1 31.22 12 VAL B C 1
ATOM 1508 O O . VAL B 1 12 ? 16.047 -5.84 16.5 1 31.22 12 VAL B O 1
ATOM 1511 N N . SER B 1 13 ? 14.961 -5.785 18.312 1 32.81 13 SER B N 1
ATOM 1512 C CA . SER B 1 13 ? 13.93 -6.707 17.859 1 32.81 13 SER B CA 1
ATOM 1513 C C . SER B 1 13 ? 13.273 -6.215 16.578 1 32.81 13 SER B C 1
ATOM 1515 O O . SER B 1 13 ? 12.836 -5.066 16.5 1 32.81 13 SER B O 1
ATOM 1517 N N . LYS B 1 14 ? 13.766 -6.633 15.492 1 35.69 14 LYS B N 1
ATOM 1518 C CA . LYS B 1 14 ? 13.5 -6.34 14.086 1 35.69 14 LYS B CA 1
ATOM 1519 C C . LYS B 1 14 ? 12.008 -6.445 13.781 1 35.69 14 LYS B C 1
ATOM 1521 O O . LYS B 1 14 ? 11.484 -7.543 13.602 1 35.69 14 LYS B O 1
ATOM 1526 N N . ARG B 1 15 ? 11.18 -5.852 14.633 1 35.59 15 ARG B N 1
ATOM 1527 C CA . ARG B 1 15 ? 9.805 -5.867 14.156 1 35.59 15 ARG B CA 1
ATOM 1528 C C . ARG B 1 15 ? 9.703 -5.297 12.75 1 35.59 15 ARG B C 1
ATOM 1530 O O . ARG B 1 15 ? 10.125 -4.164 12.5 1 35.59 15 ARG B O 1
ATOM 1537 N N . THR B 1 16 ? 9.836 -6.27 11.812 1 36.47 16 THR B N 1
ATOM 1538 C CA . THR B 1 16 ? 9.672 -5.891 10.414 1 36.47 16 THR B CA 1
ATOM 1539 C C . THR B 1 16 ? 8.305 -5.246 10.18 1 36.47 16 THR B C 1
ATOM 1541 O O . THR B 1 16 ? 7.281 -5.809 10.562 1 36.47 16 THR B O 1
ATOM 1544 N N . GLU B 1 17 ? 8.188 -4.055 10.562 1 42.31 17 GLU B N 1
ATOM 1545 C CA . GLU B 1 17 ? 6.977 -3.406 10.07 1 42.31 17 GLU B CA 1
ATOM 1546 C C . GLU B 1 17 ? 6.988 -3.297 8.547 1 42.31 17 GLU B C 1
ATOM 1548 O O .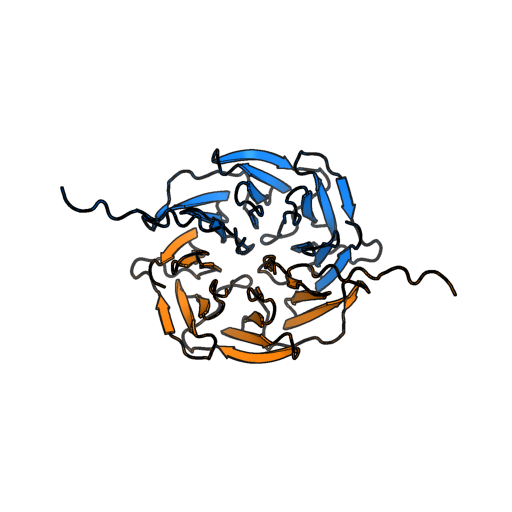 GLU B 1 17 ? 8 -2.918 7.957 1 42.31 17 GLU B O 1
ATOM 1553 N N . THR B 1 18 ? 6.219 -4.254 7.961 1 38.31 18 THR B N 1
ATOM 1554 C CA . THR B 1 18 ? 6.016 -4.129 6.52 1 38.31 18 THR B CA 1
ATOM 1555 C C . THR B 1 18 ? 5.328 -2.807 6.188 1 38.31 18 THR B C 1
ATOM 1557 O O . THR B 1 18 ? 4.277 -2.49 6.746 1 38.31 18 THR B O 1
ATOM 1560 N N . LYS B 1 19 ? 6.117 -1.819 6.098 1 44.31 19 LYS B N 1
ATOM 1561 C CA . LYS B 1 19 ? 5.473 -0.611 5.59 1 44.31 19 LYS B CA 1
ATOM 1562 C C . LYS B 1 19 ? 5.094 -0.769 4.117 1 44.31 19 LYS B C 1
ATOM 1564 O O . LYS B 1 19 ? 5.762 -1.486 3.373 1 44.31 19 LYS B O 1
ATOM 1569 N N . PHE B 1 20 ? 3.789 -0.624 3.934 1 40.94 20 PHE B N 1
ATOM 1570 C CA . PHE B 1 20 ? 3.041 -0.74 2.688 1 40.94 20 PHE B CA 1
ATOM 1571 C C . PHE B 1 20 ? 3.668 0.119 1.597 1 40.94 20 PHE B C 1
ATOM 1573 O O . PHE B 1 20 ? 4.164 1.215 1.87 1 40.94 20 PHE B O 1
ATOM 1580 N N . ALA B 1 21 ? 4.223 -0.69 0.67 1 41.19 21 ALA B N 1
ATOM 1581 C CA . ALA B 1 21 ? 4.684 -0.209 -0.629 1 41.19 21 ALA B CA 1
ATOM 1582 C C . ALA B 1 21 ? 3.514 0.277 -1.479 1 41.19 21 ALA B C 1
ATOM 1584 O O . ALA B 1 21 ? 2.43 -0.309 -1.449 1 41.19 21 ALA B O 1
ATOM 1585 N N . GLY B 1 22 ? 3.34 1.482 -1.447 1 40.44 22 GLY B N 1
ATOM 1586 C CA . GLY B 1 22 ? 2.404 2.109 -2.367 1 40.44 22 GLY B CA 1
ATOM 1587 C C . GLY B 1 22 ? 2.418 1.484 -3.75 1 40.44 22 GLY B C 1
ATOM 1588 O O . GLY B 1 22 ? 3.393 0.837 -4.133 1 40.44 22 GLY B O 1
ATOM 1589 N N . SER B 1 23 ? 1.283 1.003 -4.172 1 43.12 23 SER B N 1
ATOM 1590 C CA . SER B 1 23 ? 1.011 0.399 -5.473 1 43.12 23 SER B CA 1
ATOM 1591 C C . SER B 1 23 ? 1.715 1.157 -6.594 1 43.12 23 SER B C 1
ATOM 1593 O O . SER B 1 23 ? 2.232 0.549 -7.531 1 43.12 23 SER B O 1
ATOM 1595 N N . SER B 1 24 ? 1.469 2.268 -6.957 1 46 24 SER B N 1
ATOM 1596 C CA . SER B 1 24 ? 1.641 2.662 -8.352 1 46 24 SER B CA 1
ATOM 1597 C C . SER B 1 24 ? 3.088 2.494 -8.805 1 46 24 SER B C 1
ATOM 1599 O O . SER B 1 24 ? 3.957 2.152 -7.996 1 46 24 SER B O 1
ATOM 1601 N N . CYS B 1 25 ? 3.381 3.068 -9.945 1 50.44 25 CYS B N 1
ATOM 1602 C CA . CYS B 1 25 ? 4.566 3.371 -10.742 1 50.44 25 CYS B CA 1
ATOM 1603 C C . CYS B 1 25 ? 5.684 3.922 -9.867 1 50.44 25 CYS B C 1
ATOM 1605 O O . CYS B 1 25 ? 6.758 4.266 -10.367 1 50.44 25 CYS B O 1
ATOM 1607 N N . ASN B 1 26 ? 5.566 3.561 -8.578 1 58.94 26 ASN B N 1
ATOM 1608 C CA . ASN B 1 26 ? 6.645 4.043 -7.719 1 58.94 26 ASN B CA 1
ATOM 1609 C C . ASN B 1 26 ? 6.422 3.646 -6.262 1 58.94 26 ASN B C 1
ATOM 1611 O O . ASN B 1 26 ? 5.945 4.453 -5.461 1 58.94 26 ASN B O 1
ATOM 1615 N N . ASP B 1 27 ? 6.57 2.342 -6.039 1 69.06 27 ASP B N 1
ATOM 1616 C CA . ASP B 1 27 ? 6.367 1.799 -4.699 1 69.06 27 ASP B CA 1
ATOM 1617 C C . ASP B 1 27 ? 7.648 1.878 -3.875 1 69.06 27 ASP B C 1
ATOM 1619 O O . ASP B 1 27 ? 8.742 1.976 -4.43 1 69.06 27 ASP B O 1
ATOM 1623 N N . LEU B 1 28 ? 7.383 2.074 -2.549 1 74.81 28 LEU B N 1
ATOM 1624 C CA . LEU B 1 28 ? 8.477 2.154 -1.584 1 74.81 28 LEU B CA 1
ATOM 1625 C C . LEU B 1 28 ? 8.242 1.201 -0.418 1 74.81 28 LEU B C 1
ATOM 1627 O O . LEU B 1 28 ? 7.133 1.136 0.124 1 74.81 28 LEU B O 1
ATOM 1631 N N . VAL B 1 29 ? 9.359 0.362 -0.189 1 78.12 29 VAL B N 1
ATOM 1632 C CA . VAL B 1 29 ? 9.32 -0.492 0.994 1 78.12 29 VAL B CA 1
ATOM 1633 C C . VAL B 1 29 ? 10.562 -0.238 1.854 1 78.12 29 VAL B C 1
ATOM 1635 O O . VAL B 1 29 ? 11.648 0.012 1.328 1 78.12 29 VAL B O 1
ATOM 1638 N N . THR B 1 30 ? 10.266 -0.246 3.139 1 77.31 30 THR B N 1
ATOM 1639 C CA . THR B 1 30 ? 11.367 -0.144 4.086 1 77.31 30 THR B CA 1
ATOM 1640 C C . THR B 1 30 ? 11.711 -1.514 4.664 1 77.31 30 THR B C 1
ATOM 1642 O O . THR B 1 30 ? 10.82 -2.305 4.977 1 77.31 30 THR B O 1
ATOM 1645 N N . THR B 1 31 ? 12.984 -1.72 4.66 1 72.56 31 THR B N 1
ATOM 1646 C CA . THR B 1 31 ? 13.453 -2.951 5.289 1 72.56 31 THR B CA 1
ATOM 1647 C C . THR B 1 31 ? 13.992 -2.672 6.688 1 72.56 31 THR B C 1
ATOM 1649 O O . THR B 1 31 ? 14.141 -1.514 7.082 1 72.56 31 THR B O 1
ATOM 1652 N N . ASP B 1 32 ? 14.023 -3.725 7.492 1 66.44 32 ASP B N 1
ATOM 1653 C CA . ASP B 1 32 ? 14.594 -3.574 8.828 1 66.44 32 ASP B CA 1
ATOM 1654 C C . ASP B 1 32 ? 16.094 -3.26 8.758 1 66.44 32 ASP B C 1
ATOM 1656 O O . ASP B 1 32 ? 16.703 -2.902 9.766 1 66.44 32 ASP B O 1
ATOM 1660 N N . SER B 1 33 ? 16.5 -3.348 7.684 1 68.06 33 SER B N 1
ATOM 1661 C CA . SER B 1 33 ? 17.922 -3.039 7.52 1 68.06 33 SER B CA 1
ATOM 1662 C C . SER B 1 33 ? 18.125 -1.595 7.07 1 68.06 33 SER B C 1
ATOM 1664 O O . SER B 1 33 ? 17.328 -0.718 7.406 1 68.06 33 SER B O 1
ATOM 1666 N N . PHE B 1 34 ? 19.109 -1.305 6.539 1 74.69 34 PHE B N 1
ATOM 1667 C CA . PHE B 1 34 ? 19.547 0.038 6.168 1 74.69 34 PHE B CA 1
ATOM 1668 C C . PHE B 1 34 ? 19.203 0.336 4.715 1 74.69 34 PHE B C 1
ATOM 1670 O O . PHE B 1 34 ? 19.984 0.967 4.004 1 74.69 34 PHE B O 1
ATOM 1677 N N . SER B 1 35 ? 17.984 -0.214 4.348 1 81.12 35 SER B N 1
ATOM 1678 C CA . SER B 1 35 ? 17.703 0.076 2.947 1 81.12 35 SER B CA 1
ATOM 1679 C C . SER B 1 35 ? 16.234 0.374 2.73 1 81.12 35 SER B C 1
ATOM 1681 O O . SER B 1 35 ? 15.367 -0.195 3.408 1 81.12 35 SER B O 1
ATOM 1683 N N . PHE B 1 36 ? 15.984 1.271 1.805 1 84.94 36 PHE B N 1
ATOM 1684 C CA . PHE B 1 36 ? 14.688 1.412 1.141 1 84.94 36 PHE B CA 1
ATOM 1685 C C . PHE B 1 36 ? 14.719 0.773 -0.242 1 84.94 36 PHE B C 1
ATOM 1687 O O . PHE B 1 36 ? 15.75 0.793 -0.919 1 84.94 36 PHE B O 1
ATOM 1694 N N . ILE B 1 37 ? 13.633 0.155 -0.619 1 88.06 37 ILE B N 1
ATOM 1695 C CA . ILE B 1 37 ? 13.5 -0.446 -1.941 1 88.06 37 ILE B CA 1
ATOM 1696 C C . ILE B 1 37 ? 12.375 0.245 -2.709 1 88.06 37 ILE B C 1
ATOM 1698 O O . ILE B 1 37 ? 11.273 0.431 -2.18 1 88.06 37 ILE B O 1
ATOM 1702 N N . SER B 1 38 ? 12.625 0.631 -3.895 1 86.44 38 SER B N 1
ATOM 1703 C CA . SER B 1 38 ? 11.617 1.295 -4.715 1 86.44 38 SER B CA 1
ATOM 1704 C C . SER B 1 38 ? 11.43 0.577 -6.047 1 86.44 38 SER B C 1
ATOM 1706 O O . SER B 1 38 ? 12.336 -0.107 -6.523 1 86.44 38 SER B O 1
ATOM 1708 N N . ALA B 1 39 ? 10.25 0.617 -6.527 1 86.62 39 ALA B N 1
ATOM 1709 C CA . ALA B 1 39 ? 9.891 0.134 -7.859 1 86.62 39 ALA B CA 1
ATOM 1710 C C . ALA B 1 39 ? 9.25 1.241 -8.695 1 86.62 39 ALA B C 1
ATOM 1712 O O . ALA B 1 39 ? 8.508 2.072 -8.164 1 86.62 39 ALA B O 1
ATOM 1713 N N . HIS B 1 40 ? 9.523 1.149 -10.031 1 76.88 40 HIS B N 1
ATOM 1714 C CA . HIS B 1 40 ? 9.102 2.248 -10.891 1 76.88 40 HIS B CA 1
ATOM 1715 C C . HIS B 1 40 ? 8.562 1.73 -12.219 1 76.88 40 HIS B C 1
ATOM 1717 O O . HIS B 1 40 ? 8.594 0.525 -12.477 1 76.88 40 HIS B O 1
ATOM 1723 N N . VAL B 1 41 ? 8.047 2.66 -12.984 1 80.44 41 VAL B N 1
ATOM 1724 C CA . VAL B 1 41 ? 7.465 2.354 -14.289 1 80.44 41 VAL B CA 1
ATOM 1725 C C . VAL B 1 41 ? 8.57 1.99 -15.273 1 80.44 41 VAL B C 1
ATOM 1727 O O . VAL B 1 41 ? 8.305 1.413 -16.328 1 80.44 41 VAL B O 1
ATOM 1730 N N . ASP B 1 42 ? 9.812 2.227 -14.945 1 84.06 42 ASP B N 1
ATOM 1731 C CA . ASP B 1 42 ? 10.906 1.918 -15.859 1 84.06 42 ASP B CA 1
ATOM 1732 C C . ASP B 1 42 ? 11.359 0.468 -15.703 1 84.06 42 ASP B C 1
ATOM 1734 O O . ASP B 1 42 ? 12.422 0.086 -16.203 1 84.06 42 ASP B O 1
ATOM 1738 N N . LYS B 1 43 ? 10.695 -0.327 -14.914 1 90.94 43 LYS B N 1
ATOM 1739 C CA . LYS B 1 43 ? 10.805 -1.78 -14.828 1 90.94 43 LYS B CA 1
ATOM 1740 C C . LYS B 1 43 ? 11.984 -2.189 -13.945 1 90.94 43 LYS B C 1
ATOM 1742 O O . LYS B 1 43 ? 12.516 -3.291 -14.086 1 90.94 43 LYS B O 1
ATOM 1747 N N . LYS B 1 44 ? 12.383 -1.311 -13.086 1 90.88 44 LYS B N 1
ATOM 1748 C CA . LYS B 1 44 ? 13.523 -1.62 -12.227 1 90.88 44 LYS B CA 1
ATOM 1749 C C . LYS B 1 44 ? 13.141 -1.547 -10.75 1 90.88 44 LYS B C 1
ATOM 1751 O O . LYS B 1 44 ? 12.391 -0.654 -10.344 1 90.88 44 LYS B O 1
ATOM 1756 N N . ILE B 1 45 ? 13.648 -2.486 -10.055 1 91.12 45 ILE B N 1
ATOM 1757 C CA . ILE B 1 45 ? 13.703 -2.373 -8.602 1 91.12 45 ILE B CA 1
ATOM 1758 C C . ILE B 1 45 ? 15.031 -1.764 -8.172 1 91.12 45 ILE B C 1
ATOM 1760 O O . ILE B 1 45 ? 16.094 -2.207 -8.617 1 91.12 45 ILE B O 1
ATOM 1764 N N . ARG B 1 46 ? 14.953 -0.711 -7.367 1 89.88 46 ARG B N 1
ATOM 1765 C CA . ARG B 1 46 ? 16.156 -0.023 -6.91 1 89.88 46 ARG B CA 1
ATOM 1766 C C . ARG B 1 46 ? 16.297 -0.108 -5.395 1 89.88 46 ARG B C 1
ATOM 1768 O O . ARG B 1 46 ? 15.289 -0.143 -4.676 1 89.88 46 ARG B O 1
ATOM 1775 N N . PHE B 1 47 ? 17.531 -0.122 -4.988 1 89.12 47 PHE B N 1
ATOM 1776 C CA . PHE B 1 47 ? 17.875 -0.176 -3.576 1 89.12 47 PHE B CA 1
ATOM 1777 C C . PHE B 1 47 ? 18.594 1.101 -3.145 1 89.12 47 PHE B C 1
ATOM 1779 O O . PHE B 1 47 ? 19.469 1.604 -3.857 1 89.12 47 PHE B O 1
ATOM 1786 N N . TRP B 1 48 ? 18.172 1.626 -2.021 1 86.19 48 TRP B N 1
ATOM 1787 C CA . TRP B 1 48 ? 18.719 2.871 -1.499 1 86.19 48 TRP B CA 1
ATOM 1788 C C . TRP B 1 48 ? 19.281 2.674 -0.094 1 86.19 48 TRP B C 1
ATOM 1790 O O . TRP B 1 48 ? 18.594 2.139 0.782 1 86.19 48 TRP B O 1
ATOM 1800 N N . ASP B 1 49 ? 20.469 3.133 0.126 1 85.12 49 ASP B N 1
ATOM 1801 C CA . ASP B 1 49 ? 21.125 3.023 1.428 1 85.12 49 ASP B CA 1
ATOM 1802 C C . ASP B 1 49 ? 20.719 4.184 2.34 1 85.12 49 ASP B C 1
ATOM 1804 O O . ASP B 1 49 ? 20.906 5.348 1.98 1 85.12 49 ASP B O 1
ATOM 1808 N N . VAL B 1 50 ? 20.203 3.824 3.48 1 81.69 50 VAL B N 1
ATOM 1809 C CA . VAL B 1 50 ? 19.703 4.836 4.406 1 81.69 50 VAL B CA 1
ATOM 1810 C C . VAL B 1 50 ? 20.875 5.672 4.934 1 81.69 50 VAL B C 1
ATOM 1812 O O . VAL B 1 50 ? 20.719 6.867 5.195 1 81.69 50 VAL B O 1
ATOM 1815 N N . ARG B 1 51 ? 22.031 5.102 5.121 1 82.25 51 ARG B N 1
ATOM 1816 C CA . ARG B 1 51 ? 23.188 5.762 5.723 1 82.25 51 ARG B CA 1
ATOM 1817 C C . ARG B 1 51 ? 23.797 6.777 4.766 1 82.25 51 ARG B C 1
ATOM 1819 O O . ARG B 1 51 ? 24.188 7.871 5.176 1 82.25 51 ARG B O 1
ATOM 1826 N N . THR B 1 52 ? 23.781 6.453 3.467 1 82.19 52 THR B N 1
ATOM 1827 C CA . THR B 1 52 ? 24.422 7.324 2.49 1 82.19 52 THR B CA 1
ATOM 1828 C C . THR B 1 52 ? 23.375 8.141 1.728 1 82.19 52 THR B C 1
ATOM 1830 O O . THR B 1 52 ? 23.719 9.125 1.064 1 82.19 52 THR B O 1
ATOM 1833 N N . ALA B 1 53 ? 22.188 7.688 1.847 1 81.12 53 ALA B N 1
ATOM 1834 C CA . ALA B 1 53 ? 21.062 8.281 1.117 1 81.12 53 ALA B CA 1
ATOM 1835 C C . ALA B 1 53 ? 21.266 8.156 -0.39 1 81.12 53 ALA B C 1
ATOM 1837 O O . ALA B 1 53 ? 20.797 9 -1.157 1 81.12 53 ALA B O 1
ATOM 1838 N N . ASP B 1 54 ? 22 7.121 -0.823 1 83.81 54 ASP B N 1
ATOM 1839 C CA . ASP B 1 54 ? 22.281 6.91 -2.236 1 83.81 54 ASP B CA 1
ATOM 1840 C C . ASP B 1 54 ? 21.703 5.59 -2.729 1 83.81 54 ASP B C 1
ATOM 1842 O O . ASP B 1 54 ? 21.484 4.668 -1.939 1 83.81 54 ASP B O 1
ATOM 1846 N N . CYS B 1 55 ? 21.438 5.633 -4.07 1 85.94 55 CYS B N 1
ATOM 1847 C CA . CYS B 1 55 ? 21.109 4.367 -4.719 1 85.94 55 CYS B CA 1
ATOM 1848 C C . CYS B 1 55 ? 22.328 3.436 -4.738 1 85.94 55 CYS B C 1
ATOM 1850 O O . CYS B 1 55 ? 23.438 3.875 -4.988 1 85.94 55 CYS B O 1
ATOM 1852 N N . THR B 1 56 ? 22.203 2.125 -4.398 1 84.38 56 THR B N 1
ATOM 1853 C CA . THR B 1 56 ? 23.312 1.188 -4.285 1 84.38 56 THR B CA 1
ATOM 1854 C C . THR B 1 56 ? 23.719 0.667 -5.66 1 84.38 56 THR B C 1
ATOM 1856 O O . THR B 1 56 ? 24.719 -0.047 -5.789 1 84.38 56 THR B O 1
ATOM 1859 N N . ALA B 1 57 ? 23.094 0.936 -6.723 1 80.69 57 ALA B N 1
ATOM 1860 C CA . ALA B 1 57 ? 23.391 0.546 -8.094 1 80.69 57 ALA B CA 1
ATOM 1861 C C . ALA B 1 57 ? 23.234 -0.96 -8.289 1 80.69 57 ALA B C 1
ATOM 1863 O O . ALA B 1 57 ? 23.938 -1.568 -9.094 1 80.69 57 ALA B O 1
ATOM 1864 N N . ASN B 1 58 ? 22.5 -1.639 -7.5 1 87.38 58 ASN B N 1
ATOM 1865 C CA . ASN B 1 58 ? 22.156 -3.053 -7.633 1 87.38 58 ASN B CA 1
ATOM 1866 C C . ASN B 1 58 ? 20.703 -3.244 -8.062 1 87.38 58 ASN B C 1
ATOM 1868 O O . ASN B 1 58 ? 20 -4.09 -7.52 1 87.38 58 ASN B O 1
ATOM 1872 N N . ASP B 1 59 ? 20.422 -2.529 -9.117 1 90.38 59 ASP B N 1
ATOM 1873 C CA . ASP B 1 59 ? 19.047 -2.576 -9.625 1 90.38 59 ASP B CA 1
ATOM 1874 C C . ASP B 1 59 ? 18.719 -3.963 -10.164 1 90.38 59 ASP B C 1
ATOM 1876 O O . ASP B 1 59 ? 19.578 -4.637 -10.742 1 90.38 59 ASP B O 1
ATOM 1880 N N . ILE B 1 60 ? 17.562 -4.367 -9.961 1 93.69 60 ILE B N 1
ATOM 1881 C CA . ILE B 1 60 ? 17.031 -5.59 -10.562 1 93.69 60 ILE B CA 1
ATOM 1882 C C . ILE B 1 60 ? 16.062 -5.23 -11.695 1 93.69 60 ILE B C 1
ATOM 1884 O O . ILE B 1 60 ? 15 -4.668 -11.461 1 93.69 60 ILE B O 1
ATOM 1888 N N . PRO B 1 61 ? 16.469 -5.621 -12.922 1 93.88 61 PRO B N 1
ATOM 1889 C CA . PRO B 1 61 ? 15.57 -5.359 -14.047 1 93.88 61 PRO B CA 1
ATOM 1890 C C . PRO B 1 61 ? 14.453 -6.398 -14.164 1 93.88 61 PRO B C 1
ATOM 1892 O O . PRO B 1 61 ? 14.68 -7.582 -13.906 1 93.88 61 PRO B O 1
ATOM 1895 N N . LEU B 1 62 ? 13.305 -5.973 -14.469 1 94.62 62 LEU B N 1
ATOM 1896 C CA . LEU B 1 62 ? 12.172 -6.84 -14.781 1 94.62 62 LEU B CA 1
ATOM 1897 C C . LEU B 1 62 ? 11.719 -6.641 -16.219 1 94.62 62 LEU B C 1
ATOM 1899 O O . LEU B 1 62 ? 12.25 -5.781 -16.938 1 94.62 62 LEU B O 1
ATOM 1903 N N . GLN B 1 63 ? 10.805 -7.441 -16.672 1 95.31 63 GLN B N 1
ATOM 1904 C CA . GLN B 1 63 ? 10.43 -7.441 -18.078 1 95.31 63 GLN B CA 1
ATOM 1905 C C . GLN B 1 63 ? 9.289 -6.461 -18.344 1 95.31 63 GLN B C 1
ATOM 1907 O O . GLN B 1 63 ? 9 -6.137 -19.5 1 95.31 63 GLN B O 1
ATOM 1912 N N . GLY B 1 64 ? 8.617 -6.02 -17.359 1 93.69 64 GLY B N 1
ATOM 1913 C CA . GLY B 1 64 ? 7.508 -5.082 -17.484 1 93.69 64 GLY B CA 1
ATOM 1914 C C . GLY B 1 64 ? 7.449 -4.078 -16.344 1 93.69 64 GLY B C 1
ATOM 1915 O O . GLY B 1 64 ? 8.281 -4.113 -15.43 1 93.69 64 GLY B O 1
ATOM 1916 N N . LYS B 1 65 ? 6.504 -3.162 -16.484 1 90.38 65 LYS B N 1
ATOM 1917 C CA . LYS B 1 65 ? 6.258 -2.189 -15.422 1 90.38 65 LYS B CA 1
ATOM 1918 C C . LYS B 1 65 ? 5.875 -2.885 -14.117 1 90.38 65 LYS B C 1
ATOM 1920 O O . LYS B 1 65 ? 5.07 -3.818 -14.125 1 90.38 65 LYS B O 1
ATOM 1925 N N . ILE B 1 66 ? 6.469 -2.422 -13.078 1 90.88 66 ILE B N 1
ATOM 1926 C CA . ILE B 1 66 ? 6.137 -2.955 -11.758 1 90.88 66 ILE B CA 1
ATOM 1927 C C . ILE B 1 66 ? 4.918 -2.229 -11.203 1 90.88 66 ILE B C 1
ATOM 1929 O O . ILE B 1 66 ? 4.855 -0.996 -11.227 1 90.88 66 ILE B O 1
ATOM 1933 N N . THR B 1 67 ? 3.926 -3.002 -10.664 1 87.31 67 THR B N 1
ATOM 1934 C CA . THR B 1 67 ? 2.701 -2.375 -10.18 1 87.31 67 THR B CA 1
ATOM 1935 C C . THR B 1 67 ? 2.695 -2.307 -8.656 1 87.31 67 THR B C 1
ATOM 1937 O O . THR B 1 67 ? 1.979 -1.493 -8.07 1 87.31 67 THR B O 1
ATOM 1940 N N . SER B 1 68 ? 3.418 -3.191 -8.047 1 86.5 68 SER B N 1
ATOM 1941 C CA . SER B 1 68 ? 3.461 -3.174 -6.59 1 86.5 68 SER B CA 1
ATOM 1942 C C . SER B 1 68 ? 4.633 -3.992 -6.062 1 86.5 68 SER B C 1
ATOM 1944 O O . SER B 1 68 ? 5.18 -4.836 -6.777 1 86.5 68 SER B O 1
ATOM 1946 N N . LEU B 1 69 ? 4.98 -3.66 -4.863 1 88 69 LEU B N 1
ATOM 1947 C CA . LEU B 1 69 ? 5.906 -4.422 -4.031 1 88 69 LEU B CA 1
ATOM 1948 C C . LEU B 1 69 ? 5.234 -4.871 -2.738 1 88 69 LEU B C 1
ATOM 1950 O O . LEU B 1 69 ? 4.352 -4.18 -2.221 1 88 69 LEU B O 1
ATOM 1954 N N . ASP B 1 70 ? 5.59 -6.023 -2.234 1 88.44 70 ASP B N 1
ATOM 1955 C CA . ASP B 1 70 ? 5.184 -6.473 -0.907 1 88.44 70 ASP B CA 1
ATOM 1956 C C . ASP B 1 70 ? 6.316 -7.215 -0.204 1 88.44 70 ASP B C 1
ATOM 1958 O O . ASP B 1 70 ? 6.922 -8.117 -0.778 1 88.44 70 ASP B O 1
ATOM 1962 N N . LEU B 1 71 ? 6.605 -6.812 1.004 1 86.56 71 LEU B N 1
ATOM 1963 C CA . LEU B 1 71 ? 7.695 -7.391 1.781 1 86.56 71 LEU B CA 1
ATOM 1964 C C . LEU B 1 71 ? 7.184 -8.5 2.695 1 86.56 71 LEU B C 1
ATOM 1966 O O . LEU B 1 71 ? 6.141 -8.352 3.336 1 86.56 71 LEU B O 1
ATOM 1970 N N . SER B 1 72 ? 8.016 -9.555 2.727 1 88.94 72 SER B N 1
ATOM 1971 C CA . SER B 1 72 ? 7.648 -10.625 3.652 1 88.94 72 SER B CA 1
ATOM 1972 C C . SER B 1 72 ? 7.805 -10.18 5.102 1 88.94 72 SER B C 1
ATOM 1974 O O . SER B 1 72 ? 8.562 -9.25 5.391 1 88.94 72 SER B O 1
ATOM 1976 N N . LYS B 1 73 ? 7.121 -10.852 5.918 1 82.56 73 LYS B N 1
ATOM 1977 C CA . LYS B 1 73 ? 7.082 -10.461 7.324 1 82.56 73 LYS B CA 1
ATOM 1978 C C . LYS B 1 73 ? 8.484 -10.445 7.93 1 82.56 73 LYS B C 1
ATOM 1980 O O . LYS B 1 73 ? 8.805 -9.562 8.734 1 82.56 73 LYS B O 1
ATOM 1985 N N . ASP B 1 74 ? 9.312 -11.359 7.59 1 84.5 74 ASP B N 1
ATOM 1986 C CA . ASP B 1 74 ? 10.648 -11.445 8.156 1 84.5 74 ASP B CA 1
ATOM 1987 C C . ASP B 1 74 ? 11.633 -10.57 7.383 1 84.5 74 ASP B C 1
ATOM 1989 O O . ASP B 1 74 ? 12.828 -10.555 7.684 1 84.5 74 ASP B O 1
ATOM 1993 N N . GLY B 1 75 ? 11.164 -9.938 6.312 1 85.12 75 GLY B N 1
ATOM 1994 C CA . GLY B 1 75 ? 11.977 -8.984 5.574 1 85.12 75 GLY B CA 1
ATOM 1995 C C . GLY B 1 75 ? 12.953 -9.641 4.625 1 85.12 75 GLY B C 1
ATOM 1996 O O . GLY B 1 75 ? 13.812 -8.977 4.043 1 85.12 75 GLY B O 1
ATOM 1997 N N . LYS B 1 76 ? 12.828 -10.898 4.387 1 91.12 76 LYS B N 1
ATOM 1998 C CA . LYS B 1 76 ? 13.836 -11.617 3.607 1 91.12 76 LYS B CA 1
ATOM 1999 C C . LYS B 1 76 ? 13.43 -11.711 2.139 1 91.12 76 LYS B C 1
ATOM 2001 O O . LYS B 1 76 ? 14.266 -11.961 1.273 1 91.12 76 LYS B O 1
ATOM 2006 N N . PHE B 1 77 ? 12.141 -11.562 1.928 1 92.25 77 PHE B N 1
ATOM 2007 C CA . PHE B 1 77 ? 11.656 -11.711 0.561 1 92.25 77 PHE B CA 1
ATOM 2008 C C . PHE B 1 77 ? 10.805 -10.516 0.156 1 92.25 77 PHE B C 1
ATOM 2010 O O . PHE B 1 77 ? 10.172 -9.883 1.004 1 92.25 77 PHE B O 1
ATOM 2017 N N . LEU B 1 78 ? 10.859 -10.25 -1.127 1 91.75 78 LEU B N 1
ATOM 2018 C CA . LEU B 1 78 ? 10.07 -9.188 -1.744 1 91.75 78 LEU B CA 1
ATOM 2019 C C . LEU B 1 78 ? 9.273 -9.719 -2.93 1 91.75 78 LEU B C 1
ATOM 2021 O O . LEU B 1 78 ? 9.828 -10.383 -3.807 1 91.75 78 LEU B O 1
ATOM 2025 N N . LEU B 1 79 ? 7.98 -9.453 -2.91 1 93.56 79 LEU B N 1
ATOM 2026 C CA . LEU B 1 79 ? 7.152 -9.727 -4.082 1 93.56 79 LEU B CA 1
ATOM 2027 C C . LEU B 1 79 ? 7.09 -8.508 -4.996 1 93.56 79 LEU B C 1
ATOM 2029 O O . LEU B 1 79 ? 6.973 -7.375 -4.52 1 93.56 79 LEU B O 1
ATOM 2033 N N . SER B 1 80 ? 7.133 -8.758 -6.246 1 92.62 80 SER B N 1
ATOM 2034 C CA . SER B 1 80 ? 6.812 -7.734 -7.234 1 92.62 80 SER B CA 1
ATOM 2035 C C . SER B 1 80 ? 5.754 -8.227 -8.219 1 92.62 80 SER B C 1
ATOM 2037 O O . SER B 1 80 ? 5.848 -9.352 -8.727 1 92.62 80 SER B O 1
ATOM 2039 N N . CYS B 1 81 ? 4.777 -7.438 -8.375 1 93.06 81 CYS B N 1
ATOM 2040 C CA . CYS B 1 81 ? 3.77 -7.664 -9.406 1 93.06 81 CYS B CA 1
ATOM 2041 C C . CYS B 1 81 ? 4.086 -6.859 -10.664 1 93.06 81 CYS B C 1
ATOM 2043 O O . CYS B 1 81 ? 4.371 -5.664 -10.578 1 93.06 81 CYS B O 1
ATOM 2045 N N . VAL B 1 82 ? 4.027 -7.523 -11.828 1 93.69 82 VAL B N 1
ATOM 2046 C CA . VAL B 1 82 ? 4.535 -6.91 -13.047 1 93.69 82 VAL B CA 1
ATOM 2047 C C . VAL B 1 82 ? 3.479 -6.988 -14.148 1 93.69 82 VAL B C 1
ATOM 2049 O O . VAL B 1 82 ? 2.752 -7.98 -14.25 1 93.69 82 VAL B O 1
ATOM 2052 N N . ARG B 1 83 ? 3.439 -5.992 -15.008 1 94.25 83 ARG B N 1
ATOM 2053 C CA . ARG B 1 83 ? 2.447 -5.887 -16.062 1 94.25 83 ARG B CA 1
ATOM 2054 C C . ARG B 1 83 ? 2.701 -6.926 -17.156 1 94.25 83 ARG B C 1
ATOM 2056 O O . ARG B 1 83 ? 1.886 -7.086 -18.062 1 94.25 83 ARG B O 1
ATOM 2063 N N . ASP B 1 84 ? 3.697 -7.691 -17.125 1 96.19 84 ASP B N 1
ATOM 2064 C CA . ASP B 1 84 ? 3.867 -8.828 -18.031 1 96.19 84 ASP B CA 1
ATOM 2065 C C . ASP B 1 84 ? 3.166 -10.07 -17.484 1 96.19 84 ASP B C 1
ATOM 2067 O O . ASP B 1 84 ? 3.426 -11.188 -17.953 1 96.19 84 ASP B O 1
ATOM 2071 N N . ASP B 1 85 ? 2.387 -9.883 -16.438 1 97.94 85 ASP B N 1
ATOM 2072 C CA . ASP B 1 85 ? 1.503 -10.883 -15.836 1 97.94 85 ASP B CA 1
ATOM 2073 C C . ASP B 1 85 ? 2.295 -11.898 -15.023 1 97.94 85 ASP B C 1
ATOM 2075 O O . ASP B 1 85 ? 1.9 -13.062 -14.922 1 97.94 85 ASP B O 1
ATOM 2079 N N . THR B 1 86 ? 3.398 -11.445 -14.492 1 97.69 86 THR B N 1
ATOM 2080 C CA . THR B 1 86 ? 4.176 -12.297 -13.594 1 97.69 86 THR B CA 1
ATOM 2081 C C . THR B 1 86 ? 4.238 -11.688 -12.195 1 97.69 86 THR B C 1
ATOM 2083 O O . THR B 1 86 ? 4.059 -10.477 -12.031 1 97.69 86 THR B O 1
ATOM 2086 N N . ILE B 1 87 ? 4.422 -12.586 -11.266 1 97.44 87 ILE B N 1
ATOM 2087 C CA . ILE B 1 87 ? 4.809 -12.242 -9.906 1 97.44 87 ILE B CA 1
ATOM 2088 C C . ILE B 1 87 ? 6.188 -12.82 -9.602 1 97.44 87 ILE B C 1
ATOM 2090 O O . ILE B 1 87 ? 6.426 -14.016 -9.789 1 97.44 87 ILE B O 1
ATOM 2094 N N . ASN B 1 88 ? 7.055 -11.961 -9.172 1 97.62 88 ASN B N 1
ATOM 2095 C CA . ASN B 1 88 ? 8.43 -12.383 -8.914 1 97.62 88 ASN B CA 1
ATOM 2096 C C . ASN B 1 88 ? 8.758 -12.336 -7.426 1 97.62 88 ASN B C 1
ATOM 2098 O O . ASN B 1 88 ? 8.391 -11.391 -6.73 1 97.62 88 ASN B O 1
ATOM 2102 N N . LEU B 1 89 ? 9.422 -13.391 -7.059 1 97.88 89 LEU B N 1
ATOM 2103 C CA . LEU B 1 89 ? 9.922 -13.484 -5.691 1 97.88 89 LEU B CA 1
ATOM 2104 C C . LEU B 1 89 ? 11.422 -13.203 -5.633 1 97.88 89 LEU B C 1
ATOM 2106 O O . LEU B 1 89 ? 12.219 -13.953 -6.188 1 97.88 89 LEU B O 1
ATOM 2110 N N . LEU B 1 90 ? 11.75 -12.109 -4.957 1 95.88 90 LEU B N 1
ATOM 2111 C CA . LEU B 1 90 ? 13.141 -11.719 -4.773 1 95.88 90 LEU B CA 1
ATOM 2112 C C . LEU B 1 90 ? 13.648 -12.125 -3.396 1 95.88 90 LEU B C 1
ATOM 2114 O O . LEU B 1 90 ? 13.008 -11.844 -2.383 1 95.88 90 LEU B O 1
ATOM 2118 N N . ASP B 1 91 ? 14.703 -12.883 -3.316 1 96 91 ASP B N 1
ATOM 2119 C CA . ASP B 1 91 ? 15.438 -13.102 -2.072 1 96 91 ASP B CA 1
ATOM 2120 C C . ASP B 1 91 ? 16.391 -11.945 -1.781 1 96 91 ASP B C 1
ATOM 2122 O O . ASP B 1 91 ? 17.391 -11.766 -2.482 1 96 91 ASP B O 1
ATOM 2126 N N . LEU B 1 92 ? 16.109 -11.164 -0.827 1 90.81 92 LEU B N 1
ATOM 2127 C CA . LEU B 1 92 ? 16.844 -9.93 -0.549 1 90.81 92 LEU B CA 1
ATOM 2128 C C . LEU B 1 92 ? 18.219 -10.227 0.024 1 90.81 92 LEU B C 1
ATOM 2130 O O . LEU B 1 92 ? 19.094 -9.352 0.062 1 90.81 92 LEU B O 1
ATOM 2134 N N . ARG B 1 93 ? 18.438 -11.453 0.523 1 90.06 93 ARG B N 1
ATOM 2135 C CA . ARG B 1 93 ? 19.75 -11.852 1.004 1 90.06 93 ARG B CA 1
ATOM 2136 C C . ARG B 1 93 ? 20.734 -12.016 -0.155 1 90.06 93 ARG B C 1
ATOM 2138 O O . ARG B 1 93 ? 21.938 -11.797 0.006 1 90.06 93 ARG B O 1
ATOM 2145 N N . GLN B 1 94 ? 20.188 -12.328 -1.265 1 91.25 94 GLN B N 1
ATOM 2146 C CA . GLN B 1 94 ? 21 -12.57 -2.455 1 91.25 94 GLN B CA 1
ATOM 2147 C C . GLN B 1 94 ? 20.734 -11.508 -3.521 1 91.25 94 GLN B C 1
ATOM 2149 O O . GLN B 1 94 ? 21.438 -11.445 -4.531 1 91.25 94 GLN B O 1
ATOM 2154 N N . ASN B 1 95 ? 19.75 -10.781 -3.334 1 89.69 95 ASN B N 1
ATOM 2155 C CA . ASN B 1 95 ? 19.312 -9.766 -4.277 1 89.69 95 ASN B CA 1
ATOM 2156 C C . ASN B 1 95 ? 19.094 -10.344 -5.668 1 89.69 95 ASN B C 1
ATOM 2158 O O . ASN B 1 95 ? 19.609 -9.82 -6.656 1 89.69 95 ASN B O 1
ATOM 2162 N N . ARG B 1 96 ? 18.312 -11.328 -5.723 1 95.38 96 ARG B N 1
ATOM 2163 C CA . ARG B 1 96 ? 17.969 -11.945 -7 1 95.38 96 ARG B CA 1
ATOM 2164 C C . ARG B 1 96 ? 16.562 -12.523 -6.977 1 95.38 96 ARG B C 1
ATOM 2166 O O . ARG B 1 96 ? 16.047 -12.875 -5.914 1 95.38 96 ARG B O 1
ATOM 2173 N N . ILE B 1 97 ? 16.031 -12.68 -8.164 1 97.56 97 ILE B N 1
ATOM 2174 C CA . ILE B 1 97 ? 14.758 -13.352 -8.32 1 97.56 97 ILE B CA 1
ATOM 2175 C C . ILE B 1 97 ? 14.945 -14.867 -8.188 1 97.56 97 ILE B C 1
ATOM 2177 O O . ILE B 1 97 ? 15.719 -15.469 -8.93 1 97.56 97 ILE B O 1
ATOM 2181 N N . VAL B 1 98 ? 14.211 -15.492 -7.277 1 98.19 98 VAL B N 1
ATOM 2182 C CA . VAL B 1 98 ? 14.406 -16.906 -7.012 1 98.19 98 VAL B CA 1
ATOM 2183 C C . VAL B 1 98 ? 13.211 -17.703 -7.539 1 98.19 98 VAL B C 1
ATOM 2185 O O . VAL B 1 98 ? 13.281 -18.922 -7.676 1 98.19 98 VAL B O 1
ATOM 2188 N N . ARG B 1 99 ? 12.109 -17.031 -7.824 1 98.25 99 ARG B N 1
ATOM 2189 C CA . ARG B 1 99 ? 10.938 -17.688 -8.383 1 98.25 99 ARG B CA 1
ATOM 2190 C C . ARG B 1 99 ? 10.055 -16.703 -9.133 1 98.25 99 ARG B C 1
ATOM 2192 O O . ARG B 1 99 ? 9.977 -15.531 -8.758 1 98.25 99 ARG B O 1
ATOM 2199 N N . THR B 1 100 ? 9.445 -17.188 -10.172 1 98.38 100 THR B N 1
ATOM 2200 C CA . THR B 1 100 ? 8.445 -16.438 -10.922 1 98.38 100 THR B CA 1
ATOM 2201 C C . THR B 1 100 ? 7.133 -17.219 -11 1 98.38 100 THR B C 1
ATOM 2203 O O . THR B 1 100 ? 7.125 -18.406 -11.352 1 98.38 100 THR B O 1
ATOM 2206 N N . PHE B 1 101 ? 6.09 -16.562 -10.625 1 98.69 101 PHE B N 1
ATOM 2207 C CA . PHE B 1 101 ? 4.754 -17.156 -10.68 1 98.69 101 PHE B CA 1
ATOM 2208 C C . PHE B 1 101 ? 4 -16.641 -11.906 1 98.69 101 PHE B C 1
ATOM 2210 O O . PHE B 1 101 ? 3.904 -15.438 -12.133 1 98.69 101 PHE B O 1
ATOM 2217 N N . ARG B 1 102 ? 3.5 -17.578 -12.641 1 97.75 102 ARG B N 1
ATOM 2218 C CA . ARG B 1 102 ? 2.732 -17.25 -13.844 1 97.75 102 ARG B CA 1
ATOM 2219 C C . ARG B 1 102 ? 1.633 -18.281 -14.078 1 97.75 102 ARG B C 1
ATOM 2221 O O . ARG B 1 102 ? 1.681 -19.391 -13.539 1 97.75 102 ARG B O 1
ATOM 2228 N N . ASN B 1 103 ? 0.667 -17.922 -14.695 1 98.5 103 ASN B N 1
ATOM 2229 C CA . ASN B 1 103 ? -0.44 -18.734 -15.195 1 98.5 103 ASN B CA 1
ATOM 2230 C C . ASN B 1 103 ? -1.101 -18.094 -16.406 1 98.5 103 ASN B C 1
ATOM 2232 O O . ASN B 1 103 ? -1.304 -16.891 -16.453 1 98.5 103 ASN B O 1
ATOM 2236 N N . ASP 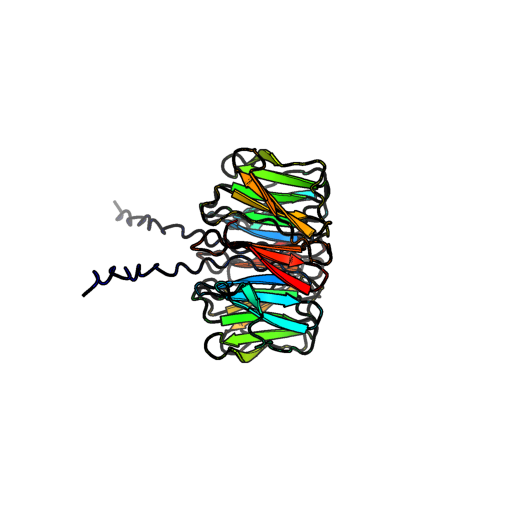B 1 104 ? -1.441 -18.891 -17.359 1 97.88 104 ASP B N 1
ATOM 2237 C CA . ASP B 1 104 ? -1.983 -18.391 -18.625 1 97.88 104 ASP B CA 1
ATOM 2238 C C . ASP B 1 104 ? -3.26 -17.578 -18.375 1 97.88 104 ASP B C 1
ATOM 2240 O O . ASP B 1 104 ? -3.578 -16.672 -19.141 1 97.88 104 ASP B O 1
ATOM 2244 N N . ASN B 1 105 ? -3.945 -17.812 -17.328 1 98.25 105 ASN B N 1
ATOM 2245 C CA . ASN B 1 105 ? -5.227 -17.172 -17.062 1 98.25 105 ASN B CA 1
ATOM 2246 C C . ASN B 1 105 ? -5.07 -15.984 -16.109 1 98.25 105 ASN B C 1
ATOM 2248 O O . ASN B 1 105 ? -6.02 -15.234 -15.891 1 98.25 105 ASN B O 1
ATOM 2252 N N . PHE B 1 106 ? -3.959 -15.852 -15.516 1 98.5 106 PHE B N 1
ATOM 2253 C CA . PHE B 1 106 ? -3.691 -14.711 -14.648 1 98.5 106 PHE B CA 1
ATOM 2254 C C . PHE B 1 106 ? -3.25 -13.5 -15.469 1 98.5 106 PHE B C 1
ATOM 2256 O O . PHE B 1 106 ? -2.271 -13.578 -16.219 1 98.5 106 PHE B O 1
ATOM 2263 N N . LYS B 1 107 ? -4 -12.359 -15.32 1 98.62 107 LYS B N 1
ATOM 2264 C CA . LYS B 1 107 ? -3.691 -11.094 -15.992 1 98.62 107 LYS B CA 1
ATOM 2265 C C . LYS B 1 107 ? -3.727 -9.93 -15.008 1 98.62 107 LYS B C 1
ATOM 2267 O O . LYS B 1 107 ? -4.703 -9.758 -14.273 1 98.62 107 LYS B O 1
ATOM 2272 N N . VAL B 1 108 ? -2.678 -9.188 -14.953 1 95.25 108 VAL B N 1
ATOM 2273 C CA . VAL B 1 108 ? -2.656 -7.984 -14.133 1 95.25 108 VAL B CA 1
ATOM 2274 C C . VAL B 1 108 ? -3.617 -6.949 -14.703 1 95.25 108 VAL B C 1
ATOM 2276 O O . VAL B 1 108 ? -3.465 -6.52 -15.852 1 95.25 108 VAL B O 1
ATOM 2279 N N . GLY B 1 109 ? -4.516 -6.418 -13.914 1 92.38 109 GLY B N 1
ATOM 2280 C CA . GLY B 1 109 ? -5.676 -5.691 -14.398 1 92.38 109 GLY B CA 1
ATOM 2281 C C . GLY B 1 109 ? -5.438 -4.195 -14.516 1 92.38 109 GLY B C 1
ATOM 2282 O O . GLY B 1 109 ? -6.199 -3.49 -15.18 1 92.38 109 GLY B O 1
ATOM 2283 N N . CYS B 1 110 ? -4.422 -3.664 -13.859 1 86.25 110 CYS B N 1
ATOM 2284 C CA . CYS B 1 110 ? -4.133 -2.234 -13.906 1 86.25 110 CYS B CA 1
ATOM 2285 C C . CYS B 1 110 ? -2.713 -1.947 -13.438 1 86.25 110 CYS B C 1
ATOM 2287 O O . CYS B 1 110 ? -1.991 -2.859 -13.031 1 86.25 110 CYS B O 1
ATOM 2289 N N . ASP B 1 111 ? -2.303 -0.686 -13.508 1 82.75 111 ASP B N 1
ATOM 2290 C CA . ASP B 1 111 ? -0.931 -0.278 -13.219 1 82.75 111 ASP B CA 1
ATOM 2291 C C . ASP B 1 111 ? -0.704 -0.147 -11.711 1 82.75 111 ASP B C 1
ATOM 2293 O O . ASP B 1 111 ? 0.419 0.103 -11.266 1 82.75 111 ASP B O 1
ATOM 2297 N N . TRP B 1 112 ? -1.731 -0.436 -10.922 1 81 112 TRP B N 1
ATOM 2298 C CA . TRP B 1 112 ? -1.59 -0.319 -9.477 1 81 112 TRP B CA 1
ATOM 2299 C C . TRP B 1 112 ? -2.104 -1.573 -8.781 1 81 112 TRP B C 1
ATOM 2301 O O . TRP B 1 112 ? -2.447 -1.534 -7.594 1 81 112 TRP B O 1
ATOM 2311 N N . SER B 1 113 ? -2.178 -2.656 -9.547 1 87.38 113 SER B N 1
ATOM 2312 C CA . SER B 1 113 ? -2.578 -3.928 -8.953 1 87.38 113 SER B CA 1
ATOM 2313 C C . SER B 1 113 ? -1.617 -4.352 -7.844 1 87.38 113 SER B C 1
ATOM 2315 O O . SER B 1 113 ? -0.398 -4.273 -8.016 1 87.38 113 SER B O 1
ATOM 2317 N N . ARG B 1 114 ? -2.205 -4.816 -6.797 1 86.69 114 ARG B N 1
ATOM 2318 C CA . ARG B 1 114 ? -1.38 -5.18 -5.652 1 86.69 114 ARG B CA 1
ATOM 2319 C C . ARG B 1 114 ? -1.383 -6.688 -5.43 1 86.69 114 ARG B C 1
ATOM 2321 O O . ARG B 1 114 ? -2.422 -7.34 -5.559 1 86.69 114 ARG B O 1
ATOM 2328 N N . VAL B 1 115 ? -0.231 -7.195 -5.047 1 91.62 115 VAL B N 1
ATOM 2329 C CA . VAL B 1 115 ? -0.029 -8.578 -4.629 1 91.62 115 VAL B CA 1
ATOM 2330 C C . VAL B 1 115 ? 0.402 -8.617 -3.164 1 91.62 115 VAL B C 1
ATOM 2332 O O . VAL B 1 115 ? 0.983 -7.652 -2.656 1 91.62 115 VAL B O 1
ATOM 2335 N N . ALA B 1 116 ? 0.096 -9.719 -2.543 1 91.06 116 ALA B N 1
ATOM 2336 C CA . ALA B 1 116 ? 0.394 -9.727 -1.113 1 91.06 116 ALA B CA 1
ATOM 2337 C C . ALA B 1 116 ? 0.813 -11.117 -0.648 1 91.06 116 ALA 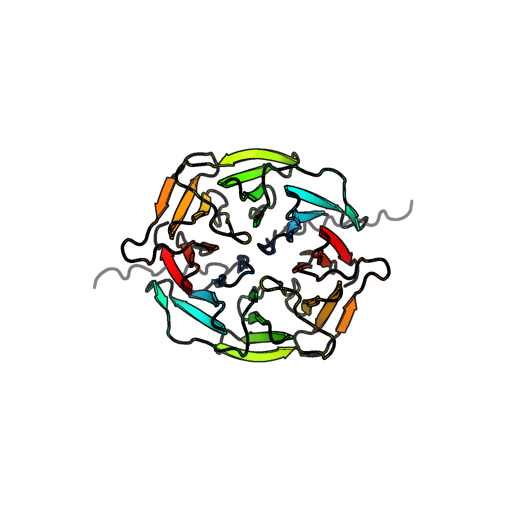B C 1
ATOM 2339 O O . ALA B 1 116 ? 0.245 -12.117 -1.084 1 91.06 116 ALA B O 1
ATOM 2340 N N . PHE B 1 117 ? 1.761 -11.07 0.305 1 91.19 117 PHE B N 1
ATOM 2341 C CA . PHE B 1 117 ? 2.037 -12.266 1.094 1 91.19 117 PHE B CA 1
ATOM 2342 C C . PHE B 1 117 ? 0.893 -12.555 2.057 1 91.19 117 PHE B C 1
ATOM 2344 O O . PHE B 1 117 ? 0.268 -11.633 2.584 1 91.19 117 PHE B O 1
ATOM 2351 N N . SER B 1 118 ? 0.707 -13.859 2.293 1 91.06 118 SER B N 1
ATOM 2352 C CA . SER B 1 118 ? -0.064 -14.211 3.48 1 91.06 118 SER B CA 1
ATOM 2353 C C . SER B 1 118 ? 0.691 -13.852 4.758 1 91.06 118 SER B C 1
ATOM 2355 O O . SER B 1 118 ? 1.895 -13.586 4.719 1 91.06 118 SER B O 1
ATOM 2357 N N . PRO B 1 119 ? -0.03 -13.812 5.871 1 84.75 119 PRO B N 1
ATOM 2358 C CA . PRO B 1 119 ? 0.642 -13.43 7.113 1 84.75 119 PRO B CA 1
ATOM 2359 C C . PRO B 1 119 ? 1.824 -14.336 7.453 1 84.75 119 PRO B C 1
ATOM 2361 O O . PRO B 1 119 ? 2.816 -13.875 8.023 1 84.75 119 PRO B O 1
ATOM 2364 N N . SER B 1 120 ? 1.781 -15.57 7.121 1 88.38 120 SER B N 1
ATOM 2365 C CA . SER B 1 120 ? 2.879 -16.5 7.371 1 88.38 120 SER B CA 1
ATOM 2366 C C . SER B 1 120 ? 3.92 -16.438 6.258 1 88.38 120 SER B C 1
ATOM 2368 O O . SER B 1 120 ? 4.961 -17.094 6.336 1 88.38 120 SER B O 1
ATOM 2370 N N . SER B 1 121 ? 3.615 -15.734 5.203 1 92.69 121 SER B N 1
ATOM 2371 C CA . SER B 1 121 ? 4.438 -15.578 4.008 1 92.69 121 SER B CA 1
ATOM 2372 C C . SER B 1 121 ? 4.594 -16.906 3.27 1 92.69 121 SER B C 1
ATOM 2374 O O . SER B 1 121 ? 5.551 -17.094 2.514 1 92.69 121 SER B O 1
ATOM 2376 N N . SER B 1 122 ? 3.641 -17.828 3.545 1 95.44 122 SER B N 1
ATOM 2377 C CA . SER B 1 122 ? 3.691 -19.125 2.877 1 95.44 122 SER B CA 1
ATOM 2378 C C . SER B 1 122 ? 2.863 -19.125 1.598 1 95.44 122 SER B C 1
ATOM 2380 O O . SER B 1 122 ? 2.969 -20.047 0.779 1 95.44 122 SER B O 1
ATOM 2382 N N . ARG B 1 123 ? 2.047 -18.094 1.405 1 96.81 123 ARG B N 1
ATOM 2383 C CA . ARG B 1 123 ? 1.183 -17.969 0.238 1 96.81 123 ARG B CA 1
ATOM 2384 C C . ARG B 1 123 ? 1.236 -16.547 -0.324 1 96.81 123 ARG B C 1
ATOM 2386 O O . ARG B 1 123 ? 1.634 -15.609 0.374 1 96.81 123 ARG B O 1
ATOM 2393 N N . ILE B 1 124 ? 0.817 -16.469 -1.591 1 96.25 124 ILE B N 1
ATOM 2394 C CA . ILE B 1 124 ? 0.691 -15.203 -2.307 1 96.25 124 ILE B CA 1
ATOM 2395 C C . ILE B 1 124 ? -0.725 -15.062 -2.859 1 96.25 124 ILE B C 1
ATOM 2397 O O . ILE B 1 124 ? -1.279 -16.016 -3.412 1 96.25 124 ILE B O 1
ATOM 2401 N N . ALA B 1 125 ? -1.286 -13.938 -2.67 1 95.19 125 ALA B N 1
ATOM 2402 C CA . ALA B 1 125 ? -2.566 -13.617 -3.297 1 95.19 125 ALA B CA 1
ATOM 2403 C C . ALA B 1 125 ? -2.414 -12.492 -4.309 1 95.19 125 ALA B C 1
ATOM 2405 O O . ALA B 1 125 ? -1.744 -11.492 -4.039 1 95.19 125 ALA B O 1
ATOM 2406 N N . ALA B 1 126 ? -2.992 -12.648 -5.434 1 95.31 126 ALA B N 1
ATOM 2407 C CA . ALA B 1 126 ? -2.984 -11.641 -6.488 1 95.31 126 ALA B CA 1
ATOM 2408 C C . ALA B 1 126 ? -4.328 -11.586 -7.211 1 95.31 126 ALA B C 1
ATOM 2410 O O . ALA B 1 126 ? -4.895 -12.633 -7.551 1 95.31 126 ALA B O 1
ATOM 2411 N N . GLY B 1 127 ? -4.801 -10.367 -7.398 1 95 127 GLY B N 1
ATOM 2412 C CA . GLY B 1 127 ? -6 -10.188 -8.203 1 95 127 GLY B CA 1
ATOM 2413 C C . GLY B 1 127 ? -5.727 -10.203 -9.695 1 95 127 GLY B C 1
ATOM 2414 O O . GLY B 1 127 ? -4.676 -9.75 -10.141 1 95 127 GLY B O 1
ATOM 2415 N N . SER B 1 128 ? -6.688 -10.672 -10.406 1 97.69 128 SER B N 1
ATOM 2416 C CA . SER B 1 128 ? -6.578 -10.758 -11.859 1 97.69 128 SER B CA 1
ATOM 2417 C C . SER B 1 128 ? -7.59 -9.844 -12.547 1 97.69 128 SER B C 1
ATOM 2419 O O . SER B 1 128 ? -8.531 -9.359 -11.906 1 97.69 128 SER B O 1
ATOM 2421 N N . ALA B 1 129 ? -7.406 -9.633 -13.82 1 97.19 129 ALA B N 1
ATOM 2422 C CA . ALA B 1 129 ? -8.195 -8.711 -14.641 1 97.19 129 ALA B CA 1
ATOM 2423 C C . ALA B 1 129 ? -9.625 -9.219 -14.812 1 97.19 129 ALA B C 1
ATOM 2425 O O . ALA B 1 129 ? -10.539 -8.445 -15.109 1 97.19 129 ALA B O 1
ATOM 2426 N N . ASP B 1 130 ? -9.82 -10.492 -14.602 1 97.31 130 ASP B N 1
ATOM 2427 C CA . ASP B 1 130 ? -11.141 -11.07 -14.852 1 97.31 130 ASP B CA 1
ATOM 2428 C C . ASP B 1 130 ? -11.945 -11.18 -13.562 1 97.31 130 ASP B C 1
ATOM 2430 O O . ASP B 1 130 ? -12.953 -11.891 -13.508 1 97.31 130 ASP B O 1
ATOM 2434 N N . GLY B 1 131 ? -11.461 -10.664 -12.477 1 96.75 131 GLY B N 1
ATOM 2435 C CA . GLY B 1 131 ? -12.188 -10.648 -11.219 1 96.75 131 GLY B CA 1
ATOM 2436 C C . GLY B 1 131 ? -11.82 -11.797 -10.297 1 96.75 131 GLY B C 1
ATOM 2437 O O . GLY B 1 131 ? -12.32 -11.891 -9.18 1 96.75 131 GLY B O 1
ATOM 2438 N N . SER B 1 132 ? -10.969 -12.609 -10.742 1 97.88 132 SER B N 1
ATOM 2439 C CA . SER B 1 132 ? -10.531 -13.719 -9.906 1 97.88 132 SER B CA 1
ATOM 2440 C C . SER B 1 132 ? -9.344 -13.32 -9.031 1 97.88 132 SER B C 1
ATOM 2442 O O . SER B 1 132 ? -8.695 -12.305 -9.281 1 97.88 132 SER B O 1
ATOM 2444 N N . VAL B 1 133 ? -9.164 -14.109 -7.98 1 97.06 133 VAL B N 1
ATOM 2445 C CA . VAL B 1 133 ? -7.988 -14 -7.129 1 97.06 133 VAL B CA 1
ATOM 2446 C C . VAL B 1 133 ? -7.199 -15.312 -7.18 1 97.06 133 VAL B C 1
ATOM 2448 O O . VAL B 1 133 ? -7.746 -16.391 -6.922 1 97.06 133 VAL B O 1
ATOM 2451 N N . PHE B 1 134 ? -5.949 -15.203 -7.516 1 98.56 134 PHE B N 1
ATOM 2452 C CA . PHE B 1 134 ? -5.051 -16.344 -7.574 1 98.56 134 PHE B CA 1
ATOM 2453 C C . PHE B 1 134 ? -4.25 -16.469 -6.285 1 98.56 134 PHE B C 1
ATOM 2455 O O . PHE B 1 134 ? -3.707 -15.484 -5.785 1 98.56 134 PHE B O 1
ATOM 2462 N N . ILE B 1 135 ? -4.203 -17.703 -5.77 1 98.19 135 ILE B N 1
ATOM 2463 C CA . ILE B 1 135 ? -3.404 -18 -4.582 1 98.19 135 ILE B CA 1
ATOM 2464 C C . ILE B 1 135 ? -2.312 -19.016 -4.934 1 98.19 135 ILE B C 1
ATOM 2466 O O . ILE B 1 135 ? -2.605 -20.125 -5.367 1 98.19 135 ILE B O 1
ATOM 2470 N N . TRP B 1 136 ? -1.09 -18.641 -4.773 1 98.5 136 TRP B N 1
ATOM 2471 C CA . TRP B 1 136 ? 0.054 -19.516 -4.992 1 98.5 136 TRP B CA 1
ATOM 2472 C C . TRP B 1 136 ? 0.692 -19.922 -3.666 1 98.5 136 TRP B C 1
ATOM 2474 O O . TRP B 1 136 ? 0.72 -19.141 -2.719 1 98.5 136 TRP B O 1
ATOM 2484 N N . ASN B 1 137 ? 1.224 -21.141 -3.641 1 98.06 137 ASN B N 1
ATOM 2485 C CA . ASN B 1 137 ? 2.209 -21.5 -2.627 1 98.06 137 ASN B CA 1
ATOM 2486 C C . ASN B 1 137 ? 3.547 -20.797 -2.873 1 98.06 137 ASN B C 1
ATOM 2488 O O . ASN B 1 137 ? 4.004 -20.719 -4.012 1 98.06 137 ASN B O 1
ATOM 2492 N N . ILE B 1 138 ? 4.184 -20.406 -1.873 1 97.62 138 ILE B N 1
ATOM 2493 C CA . ILE B 1 138 ? 5.43 -19.672 -2.016 1 97.62 138 ILE B CA 1
ATOM 2494 C C . ILE B 1 138 ? 6.465 -20.531 -2.736 1 97.62 138 ILE B C 1
ATOM 2496 O O . ILE B 1 138 ? 7.402 -20 -3.346 1 97.62 138 ILE B O 1
ATOM 2500 N N . ASN B 1 139 ? 6.301 -21.812 -2.758 1 96.81 139 ASN B N 1
ATOM 2501 C CA . ASN B 1 139 ? 7.242 -22.734 -3.379 1 96.81 139 ASN B CA 1
ATOM 2502 C C . ASN B 1 139 ? 6.902 -22.969 -4.848 1 96.81 139 ASN B C 1
ATOM 2504 O O . ASN B 1 139 ? 7.566 -23.766 -5.516 1 96.81 139 ASN B O 1
ATOM 2508 N N . GLY B 1 140 ? 5.828 -22.406 -5.344 1 94.88 140 GLY B N 1
ATOM 2509 C CA . GLY B 1 140 ? 5.664 -22.469 -6.789 1 94.88 140 GLY B CA 1
ATOM 2510 C C . GLY B 1 140 ? 4.25 -22.828 -7.211 1 94.88 140 GLY B C 1
ATOM 2511 O O . GLY B 1 140 ? 3.641 -22.109 -8.008 1 94.88 140 GLY B O 1
ATOM 2512 N N . PRO B 1 141 ? 3.637 -23.797 -6.672 1 95.94 141 PRO B N 1
ATOM 2513 C CA . PRO B 1 141 ? 2.363 -24.297 -7.199 1 95.94 141 PRO B CA 1
ATOM 2514 C C . PRO B 1 141 ? 1.214 -23.312 -6.992 1 95.94 141 PRO B C 1
ATOM 2516 O O . PRO B 1 141 ? 1.156 -22.625 -5.965 1 95.94 141 PRO B O 1
ATOM 2519 N N . LEU B 1 142 ? 0.363 -23.234 -7.984 1 98.12 142 LEU B N 1
ATOM 2520 C CA . LEU B 1 142 ? -0.929 -22.578 -7.82 1 98.12 142 LEU B CA 1
ATOM 2521 C C . LEU B 1 142 ? -1.854 -23.406 -6.941 1 98.12 142 LEU B C 1
ATOM 2523 O O . LEU B 1 142 ? -2.154 -24.562 -7.266 1 98.12 142 LEU B O 1
ATOM 2527 N N . GLU B 1 143 ? -2.264 -22.875 -5.844 1 97.69 143 GLU B N 1
ATOM 2528 C CA . GLU B 1 143 ? -3.088 -23.625 -4.898 1 97.69 143 GLU B CA 1
ATOM 2529 C C . GLU B 1 143 ? -4.57 -23.516 -5.246 1 97.69 143 GLU B C 1
ATOM 2531 O O . GLU B 1 143 ? -5.309 -24.5 -5.18 1 97.69 143 GLU B O 1
ATOM 2536 N N . THR B 1 144 ? -5.082 -22.359 -5.574 1 97.19 144 THR B N 1
ATOM 2537 C CA . THR B 1 144 ? -6.5 -22.172 -5.855 1 97.19 144 THR B CA 1
ATOM 2538 C C . THR B 1 144 ? -6.734 -20.859 -6.613 1 97.19 144 THR B C 1
ATOM 2540 O O . THR B 1 144 ? -5.875 -19.984 -6.625 1 97.19 144 THR B O 1
ATOM 2543 N N . VAL B 1 145 ? -7.824 -20.797 -7.34 1 97.88 145 VAL B N 1
ATOM 2544 C CA . VAL B 1 145 ? -8.359 -19.578 -7.949 1 97.88 145 VAL B CA 1
ATOM 2545 C C . VAL B 1 145 ? -9.758 -19.297 -7.398 1 97.88 145 VAL B C 1
ATOM 2547 O O . VAL B 1 145 ? -10.648 -20.141 -7.496 1 97.88 145 VAL B O 1
ATOM 2550 N N . LEU B 1 146 ? -9.906 -18.141 -6.773 1 97.5 146 LEU B N 1
ATOM 2551 C CA . LEU B 1 146 ? -11.172 -17.703 -6.188 1 97.5 146 LEU B CA 1
ATOM 2552 C C . LEU B 1 146 ? -11.93 -16.781 -7.141 1 97.5 146 LEU B C 1
ATOM 2554 O O . LEU B 1 146 ? -11.352 -15.859 -7.711 1 97.5 146 LEU B O 1
ATOM 2558 N N . LYS B 1 147 ? -13.141 -17.094 -7.289 1 96.25 147 LYS B N 1
ATOM 2559 C CA . LYS B 1 147 ? -13.984 -16.234 -8.125 1 96.25 147 LYS B CA 1
ATOM 2560 C C . LYS B 1 147 ? -15.422 -16.219 -7.617 1 96.25 147 LYS B C 1
ATOM 2562 O O . LYS B 1 147 ? -15.977 -17.266 -7.266 1 96.25 147 LYS B O 1
ATOM 2567 N N . ASP B 1 148 ? -15.906 -14.969 -7.441 1 92.81 148 ASP B N 1
ATOM 2568 C CA . ASP B 1 148 ? -17.328 -14.812 -7.145 1 92.81 148 ASP B CA 1
ATOM 2569 C C . ASP B 1 148 ? -18.172 -15.047 -8.391 1 92.81 148 ASP B C 1
ATOM 2571 O O . ASP B 1 148 ? -18.172 -14.234 -9.312 1 92.81 148 ASP B O 1
ATOM 2575 N N . PRO B 1 149 ? -18.922 -16.125 -8.453 1 92.38 149 PRO B N 1
ATOM 2576 C CA . PRO B 1 149 ? -19.703 -16.406 -9.656 1 92.38 149 PRO B CA 1
ATOM 2577 C C . PRO B 1 149 ? -20.75 -15.328 -9.953 1 92.38 149 PRO B C 1
ATOM 2579 O O . PRO B 1 149 ? -21.203 -15.203 -11.094 1 92.38 149 PRO B O 1
ATOM 2582 N N . ASN B 1 150 ? -21.141 -14.516 -8.977 1 91.56 150 ASN B N 1
ATOM 2583 C CA . ASN B 1 150 ? -22.141 -13.469 -9.164 1 91.56 150 ASN B CA 1
ATOM 2584 C C . ASN B 1 150 ? -21.5 -12.086 -9.258 1 91.56 150 ASN B C 1
ATOM 2586 O O . ASN B 1 150 ? -22.188 -11.07 -9.195 1 91.56 150 ASN B O 1
ATOM 2590 N N . GLY B 1 151 ? -20.234 -12.156 -9.297 1 90.06 151 GLY B N 1
ATOM 2591 C CA . GLY B 1 151 ? -19.531 -10.883 -9.359 1 90.06 151 GLY B CA 1
ATOM 2592 C C . GLY B 1 151 ? -19.547 -10.25 -10.734 1 90.06 151 GLY B C 1
ATOM 2593 O O . GLY B 1 151 ? -19.938 -10.891 -11.711 1 90.06 151 GLY B O 1
ATOM 2594 N N . SER B 1 152 ? -19.109 -8.992 -10.852 1 91.31 152 SER B N 1
ATOM 2595 C CA . SER B 1 152 ? -19.109 -8.203 -12.086 1 91.31 152 SER B CA 1
ATOM 2596 C C . SER B 1 152 ? -18 -8.656 -13.031 1 91.31 152 SER B C 1
ATOM 2598 O O . SER B 1 152 ? -18 -8.312 -14.211 1 91.31 152 SER B O 1
ATOM 2600 N N . GLY B 1 153 ? -17 -9.305 -12.5 1 95.25 153 GLY B N 1
ATOM 2601 C CA . GLY B 1 153 ? -15.844 -9.656 -13.297 1 95.25 153 GLY B CA 1
ATOM 2602 C C . GLY B 1 153 ? -14.859 -8.516 -13.453 1 95.25 153 GLY B C 1
ATOM 2603 O O . GLY B 1 153 ? -13.906 -8.617 -14.227 1 95.25 153 GLY B O 1
ATOM 2604 N N . ALA B 1 154 ? -15.109 -7.438 -12.758 1 94.06 154 ALA B N 1
ATOM 2605 C CA . ALA B 1 154 ? -14.203 -6.289 -12.836 1 94.06 154 ALA B CA 1
ATOM 2606 C C . ALA B 1 154 ? -12.82 -6.645 -12.297 1 94.06 154 ALA B C 1
ATOM 2608 O O . ALA B 1 154 ? -12.695 -7.5 -11.414 1 94.06 154 ALA B O 1
ATOM 2609 N N . ALA B 1 155 ? -11.828 -6.012 -12.812 1 94.06 155 ALA B N 1
ATOM 2610 C CA . ALA B 1 155 ? -10.445 -6.281 -12.438 1 94.06 155 ALA B CA 1
ATOM 2611 C C . ALA B 1 155 ? -10.234 -6.066 -10.938 1 94.06 155 ALA B C 1
ATOM 2613 O O . ALA B 1 155 ? -10.609 -5.027 -10.398 1 94.06 155 ALA B O 1
ATOM 2614 N N . VAL B 1 156 ? -9.625 -7.047 -10.328 1 92.44 156 VAL B N 1
ATOM 2615 C CA . VAL B 1 156 ? -9.242 -6.906 -8.93 1 92.44 156 VAL B CA 1
ATOM 2616 C C . VAL B 1 156 ? -8.016 -6.004 -8.82 1 92.44 156 VAL B C 1
ATOM 2618 O O . VAL B 1 156 ? -7.027 -6.199 -9.531 1 92.44 156 VAL B O 1
ATOM 2621 N N . THR B 1 157 ? -8.047 -5.035 -7.918 1 86.62 157 THR B N 1
ATOM 2622 C CA . THR B 1 157 ? -6.961 -4.062 -7.824 1 86.62 157 THR B CA 1
ATOM 2623 C C . THR B 1 157 ? -6.121 -4.312 -6.574 1 86.62 157 THR B C 1
ATOM 2625 O O . THR B 1 157 ? -4.934 -3.979 -6.539 1 86.62 157 THR B O 1
ATOM 2628 N N . ALA B 1 158 ? -6.75 -4.871 -5.59 1 87.62 158 ALA B N 1
ATOM 2629 C CA . ALA B 1 158 ? -6 -5.102 -4.359 1 87.62 158 ALA B CA 1
ATOM 2630 C C . ALA B 1 158 ? -6.539 -6.312 -3.604 1 87.62 158 ALA B C 1
ATOM 2632 O O . ALA B 1 158 ? -7.711 -6.668 -3.746 1 87.62 158 ALA B O 1
ATOM 2633 N N . VAL B 1 159 ? -5.648 -6.887 -2.83 1 89.94 159 VAL B N 1
ATOM 2634 C CA . VAL B 1 159 ? -5.957 -7.988 -1.924 1 89.94 159 VAL B CA 1
ATOM 2635 C C . VAL B 1 159 ? -5.324 -7.727 -0.558 1 89.94 159 VAL B C 1
ATOM 2637 O O . VAL B 1 159 ? -4.309 -7.031 -0.46 1 89.94 159 VAL B O 1
ATOM 2640 N N . SER B 1 160 ? -5.941 -8.273 0.442 1 86.94 160 SER B N 1
ATOM 2641 C CA . SER B 1 160 ? -5.402 -8.188 1.795 1 86.94 160 SER B CA 1
ATOM 2642 C C . SER B 1 160 ? -5.828 -9.375 2.643 1 86.94 160 SER B C 1
ATOM 2644 O O . SER B 1 160 ? -7.012 -9.703 2.707 1 86.94 160 SER B O 1
ATOM 2646 N N . TRP B 1 161 ? -4.848 -9.914 3.336 1 86.88 161 TRP B N 1
ATOM 2647 C CA . TRP B 1 161 ? -5.137 -11.008 4.25 1 86.88 161 TRP B CA 1
ATOM 2648 C C . TRP B 1 161 ? -5.512 -10.484 5.633 1 86.88 161 TRP B C 1
ATOM 2650 O O . TRP B 1 161 ? -4.934 -9.5 6.109 1 86.88 161 TRP B O 1
ATOM 2660 N N . HIS B 1 162 ? -6.457 -11.211 6.18 1 83.94 162 HIS B N 1
ATOM 2661 C CA . HIS B 1 162 ? -6.613 -11.016 7.617 1 83.94 162 HIS B CA 1
ATOM 2662 C C . HIS B 1 162 ? -5.367 -11.461 8.375 1 83.94 162 HIS B C 1
ATOM 2664 O O . HIS B 1 162 ? -4.785 -12.5 8.062 1 83.94 162 HIS B O 1
ATOM 2670 N N . PRO B 1 163 ? -4.992 -10.703 9.336 1 78.31 163 PRO B N 1
ATOM 2671 C CA . PRO B 1 163 ? -3.693 -10.984 9.953 1 78.31 163 PRO B CA 1
ATOM 2672 C C . PRO B 1 163 ? -3.693 -12.266 10.781 1 78.31 163 PRO B C 1
ATOM 2674 O O . PRO B 1 163 ? -2.637 -12.859 11 1 78.31 163 PRO B O 1
ATOM 2677 N N . PHE B 1 164 ? -4.812 -12.688 11.219 1 77.75 164 PHE B N 1
ATOM 2678 C CA . PHE B 1 164 ? -4.812 -13.781 12.18 1 77.75 164 PHE B CA 1
ATOM 2679 C C . PHE B 1 164 ? -5.625 -14.961 11.656 1 77.75 164 PHE B C 1
ATOM 2681 O O . PHE B 1 164 ? -5.922 -15.898 12.398 1 77.75 164 PHE B O 1
ATOM 2688 N N . SER B 1 165 ? -6.086 -14.867 10.445 1 78.38 165 SER B N 1
ATOM 2689 C CA . SER B 1 165 ? -6.875 -15.961 9.883 1 78.38 165 SER B CA 1
ATOM 2690 C C . SER B 1 165 ? -6.582 -16.156 8.398 1 78.38 165 SER B C 1
ATOM 2692 O O . SER B 1 165 ? -5.746 -15.445 7.832 1 78.38 165 SER B O 1
ATOM 2694 N N . SER B 1 166 ? -7.23 -17.156 7.855 1 85.25 166 SER B N 1
ATOM 2695 C CA . SER B 1 166 ? -7.059 -17.438 6.434 1 85.25 166 SER B CA 1
ATOM 2696 C C . SER B 1 166 ? -8.062 -16.656 5.59 1 85.25 166 SER B C 1
ATOM 2698 O O . SER B 1 166 ? -8.266 -16.953 4.41 1 85.25 166 SER B O 1
ATOM 2700 N N . THR B 1 167 ? -8.664 -15.68 6.18 1 89.38 167 THR B N 1
ATOM 2701 C CA . THR B 1 167 ? -9.602 -14.828 5.453 1 89.38 167 THR B CA 1
ATOM 2702 C C . THR B 1 167 ? -8.852 -13.812 4.59 1 89.38 167 THR B C 1
ATOM 2704 O O . THR B 1 167 ? -7.863 -13.227 5.027 1 89.38 167 THR B O 1
ATOM 2707 N N . LEU B 1 168 ? -9.344 -13.672 3.35 1 90.75 168 LEU B N 1
ATOM 2708 C CA . LEU B 1 168 ? -8.789 -12.75 2.371 1 90.75 168 LEU B CA 1
ATOM 2709 C C . LEU B 1 168 ? -9.859 -11.797 1.854 1 90.75 168 LEU B C 1
ATOM 2711 O O . LEU B 1 168 ? -11 -12.203 1.606 1 90.75 168 LEU B O 1
ATOM 2715 N N . ALA B 1 169 ? -9.523 -10.531 1.737 1 89.62 169 ALA B N 1
ATOM 2716 C CA . ALA B 1 169 ? -10.398 -9.57 1.066 1 89.62 169 ALA B CA 1
ATOM 2717 C C . ALA B 1 169 ? -9.789 -9.109 -0.257 1 89.62 169 ALA B C 1
ATOM 2719 O O . ALA B 1 169 ? -8.57 -8.984 -0.378 1 89.62 169 ALA B O 1
ATOM 2720 N N . SER B 1 170 ? -10.602 -8.93 -1.199 1 89.81 170 SER B N 1
ATOM 2721 C CA . SER B 1 170 ? -10.203 -8.32 -2.463 1 89.81 170 SER B CA 1
ATOM 2722 C C . SER B 1 170 ? -11.133 -7.176 -2.842 1 89.81 170 SER B C 1
ATOM 2724 O O . SER B 1 170 ? -12.32 -7.191 -2.502 1 89.81 170 SER B O 1
ATOM 2726 N N . VAL B 1 171 ? -10.57 -6.168 -3.512 1 87.44 171 VAL B N 1
ATOM 2727 C CA . VAL B 1 171 ? -11.359 -5.078 -4.074 1 87.44 171 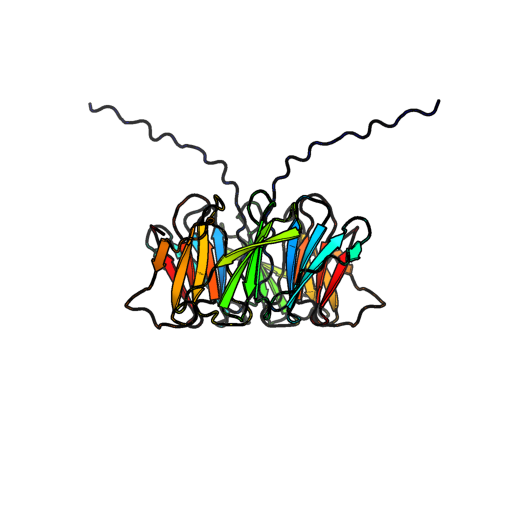VAL B CA 1
ATOM 2728 C C . VAL B 1 171 ? -11.133 -5 -5.582 1 87.44 171 VAL B C 1
ATOM 2730 O O . VAL B 1 171 ? -10.031 -5.289 -6.066 1 87.44 171 VAL B O 1
ATOM 2733 N N . ASP B 1 172 ? -12.234 -4.582 -6.234 1 87.62 172 ASP B N 1
ATOM 2734 C CA . ASP B 1 172 ? -12.133 -4.551 -7.688 1 87.62 172 ASP B CA 1
ATOM 2735 C C . ASP B 1 172 ? -12.531 -3.186 -8.242 1 87.62 172 ASP B C 1
ATOM 2737 O O . ASP B 1 172 ? -12.859 -2.273 -7.477 1 87.62 172 ASP B O 1
ATOM 2741 N N . ARG B 1 173 ? -12.461 -2.959 -9.523 1 86.81 173 ARG B N 1
ATOM 2742 C CA . ARG B 1 173 ? -12.703 -1.685 -10.195 1 86.81 173 ARG B CA 1
ATOM 2743 C C . ARG B 1 173 ? -14.188 -1.335 -10.203 1 86.81 173 ARG B C 1
ATOM 2745 O O . ARG B 1 173 ? -14.562 -0.224 -10.578 1 86.81 173 ARG B O 1
ATOM 2752 N N . ALA B 1 174 ? -15.062 -2.262 -9.852 1 85.31 174 ALA B N 1
ATOM 2753 C CA . ALA B 1 174 ? -16.484 -1.962 -9.703 1 85.31 174 ALA B CA 1
ATOM 2754 C C . ALA B 1 174 ? -16.797 -1.472 -8.289 1 85.31 174 ALA B C 1
ATOM 2756 O O . ALA B 1 174 ? -17.953 -1.339 -7.914 1 85.31 174 ALA B O 1
ATOM 2757 N N . LYS B 1 175 ? -15.742 -1.313 -7.496 1 79.88 175 LYS B N 1
ATOM 2758 C CA . LYS B 1 175 ? -15.852 -0.754 -6.148 1 79.88 175 LYS B CA 1
ATOM 2759 C C . LYS B 1 175 ? -16.484 -1.757 -5.188 1 79.88 175 LYS B C 1
ATOM 2761 O O . LYS B 1 175 ? -17.172 -1.368 -4.242 1 79.88 175 LYS B O 1
ATOM 2766 N N . LYS B 1 176 ? -16.25 -2.982 -5.457 1 84 176 LYS B N 1
ATOM 2767 C CA . LYS B 1 176 ? -16.766 -4.051 -4.598 1 84 176 LYS B CA 1
ATOM 2768 C C . LYS B 1 176 ? -15.625 -4.723 -3.832 1 84 176 LYS B C 1
ATOM 2770 O O . LYS B 1 176 ? -14.562 -4.984 -4.395 1 84 176 LYS B O 1
ATOM 2775 N N . CYS B 1 177 ? -15.891 -4.922 -2.574 1 87.88 177 CYS B N 1
ATOM 2776 C CA . CYS B 1 177 ? -15.008 -5.766 -1.771 1 87.88 177 CYS B CA 1
ATOM 2777 C C . CYS B 1 177 ? -15.617 -7.152 -1.58 1 87.88 177 CYS B C 1
ATOM 2779 O O . CYS B 1 177 ? -16.797 -7.281 -1.242 1 87.88 177 CYS B O 1
ATOM 2781 N N . THR B 1 178 ? -14.883 -8.148 -1.864 1 91.44 178 THR B N 1
ATOM 2782 C CA . THR B 1 178 ? -15.281 -9.539 -1.645 1 91.44 178 THR B CA 1
ATOM 2783 C C . THR B 1 178 ? -14.445 -10.172 -0.539 1 91.44 178 THR B C 1
ATOM 2785 O O . THR B 1 178 ? -13.219 -10.039 -0.531 1 91.44 178 THR B O 1
ATOM 2788 N N . ILE B 1 179 ? -15.117 -10.797 0.421 1 90.88 179 ILE B N 1
ATOM 2789 C CA . ILE B 1 179 ? -14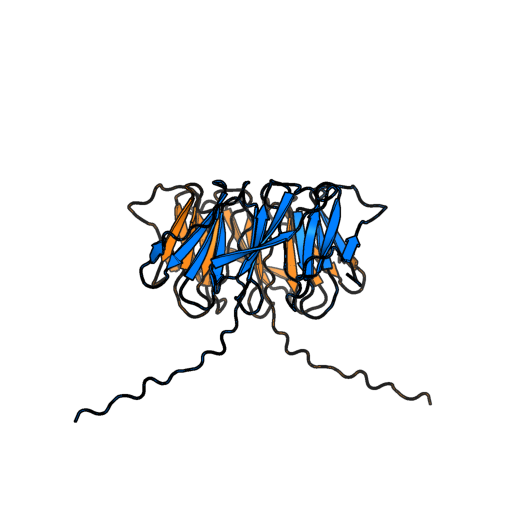.445 -11.492 1.512 1 90.88 179 ILE B CA 1
ATOM 2790 C C . ILE B 1 179 ? -14.422 -12.992 1.232 1 90.88 179 ILE B C 1
ATOM 2792 O O . ILE B 1 179 ? -15.469 -13.602 0.997 1 90.88 179 ILE B O 1
ATOM 2796 N N . TRP B 1 180 ? -13.211 -13.531 1.304 1 92.81 180 TRP B N 1
ATOM 2797 C CA . TRP B 1 180 ? -12.984 -14.961 1.093 1 92.81 180 TRP B CA 1
ATOM 2798 C C . TRP B 1 180 ? -12.625 -15.656 2.4 1 92.81 180 TRP B C 1
ATOM 2800 O O . TRP B 1 180 ? -11.516 -15.477 2.914 1 92.81 180 TRP B O 1
ATOM 2810 N N . SER B 1 181 ? -13.438 -16.391 3.162 1 85.69 181 SER B N 1
ATOM 2811 C CA . SER B 1 181 ? -13.266 -16.953 4.496 1 85.69 181 SER B CA 1
ATOM 2812 C C . SER B 1 181 ? -12.266 -18.109 4.492 1 85.69 181 SER B C 1
ATOM 2814 O O . SER B 1 181 ? -11.602 -18.359 5.5 1 85.69 181 SER B O 1
ATOM 2816 N N . ASN B 1 182 ? -12.109 -18.859 3.561 1 77.81 182 ASN B N 1
ATOM 2817 C CA . ASN B 1 182 ? -11.195 -19.984 3.559 1 77.81 182 ASN B CA 1
ATOM 2818 C C . ASN B 1 182 ? -10.297 -19.984 2.326 1 77.81 182 ASN B C 1
ATOM 2820 O O . ASN B 1 182 ? -10.305 -20.938 1.541 1 77.81 182 ASN B O 1
ATOM 2824 N N . ALA B 1 183 ? -9.594 -18.828 2.385 1 75.56 183 ALA B N 1
ATOM 2825 C CA . ALA B 1 183 ? -8.68 -18.766 1.245 1 75.56 183 ALA B CA 1
ATOM 2826 C C . ALA B 1 183 ? -7.391 -19.516 1.538 1 75.56 183 ALA B C 1
ATOM 2828 O O . ALA B 1 183 ? -7.012 -19.688 2.699 1 75.56 183 ALA B O 1
#

Sequence (366 aa):
MGPQKPFMYVTVSKRTETKFAGSSCNDLVTTDSFSFISAHVDKKIRFWDVRTADCTANDIPLQGKITSLDLSKDGKFLLSCVRDDTINLLDLRQNRIVRTFRNDNFKVGCDWSRVAFSPSSSRIAAGSADGSVFIWNINGPLETVLKDPNGSGAAVTAVSWHPFSSTLASVDRAKKCTIWSNAMGPQKPFMYVTVSKRTETKFAGSSCNDLVTTDSFSFISAHVDKKIRFWDVRTADCTANDIPLQGKITSLDLSKDGKFLLSCVRDDTINLLDLRQNRIVRTFRNDNFKVGCDWSRVAFSPSSSRIAAGSADGSVFIWNINGPLETVLKDPNGSGAAVTAVSWHPFSSTLASVDRAKKCTIWSNA